Protein AF-A0A960YDL1-F1 (afdb_monomer)

Sequence (230 aa):
MSDKSTRATIHIQLNFPGKEIFHYETGETSSFDTSPLWSHFEVMECPGNISLGSPEEDYCRLSAEINNILNYFSDLESHSIGTFEYNNAVNSKIIIQGSAQELFTKIFFLLTLESQCTVFRNNQWLRSNYIISNDIERLFYTLFSSFLTKEHYINPEKTINLNLFKEELNLYKEGIIGILNRVRMGVKLSSDSVQNGLTYLADLMTYINLDFDRLYLQLKNKVINDTFKA

pLDDT: mean 75.05, std 17.21, range [29.56, 96.0]

Nearest PDB structures (foldseek):
  8g3k-assembly1_B  TM=3.628E-01  e=2.584E+00  synthetic construct
  7r5j-assembly1_A4  TM=4.279E-01  e=6.693E+00  Homo sapiens

Structure (mmCIF, N/CA/C/O backbone):
data_AF-A0A960YDL1-F1
#
_entry.id   AF-A0A960YDL1-F1
#
loop_
_atom_site.group_PDB
_atom_site.id
_atom_site.type_symbol
_atom_site.label_atom_id
_atom_site.label_alt_id
_atom_site.label_comp_id
_atom_site.label_asym_id
_atom_site.label_entity_id
_atom_site.label_seq_id
_atom_site.pdbx_PDB_ins_code
_atom_site.Cartn_x
_atom_site.Cartn_y
_atom_site.Cartn_z
_atom_site.occupancy
_atom_site.B_iso_or_equiv
_atom_site.auth_seq_id
_atom_site.auth_comp_id
_atom_site.auth_asym_id
_atom_site.auth_atom_id
_atom_site.pdbx_PDB_model_num
ATOM 1 N N . MET A 1 1 ? -20.869 28.540 -2.597 1.00 32.47 1 MET A N 1
ATOM 2 C CA . MET A 1 1 ? -19.432 28.690 -2.287 1.00 32.47 1 MET A CA 1
ATOM 3 C C . MET A 1 1 ? -18.750 27.437 -2.793 1.00 32.47 1 MET A C 1
ATOM 5 O O . MET A 1 1 ? -19.077 26.363 -2.313 1.00 32.47 1 MET A O 1
ATOM 9 N N . SER A 1 2 ? -17.941 27.551 -3.848 1.00 30.44 2 SER A N 1
ATOM 10 C CA . SER A 1 2 ? -17.191 26.419 -4.392 1.00 30.44 2 SER A CA 1
ATOM 11 C C . SER A 1 2 ? -16.017 26.147 -3.464 1.00 30.44 2 SER A C 1
ATOM 13 O O . SER A 1 2 ? -15.016 26.865 -3.509 1.00 30.44 2 SER A O 1
ATOM 15 N N . ASP A 1 3 ? -16.160 25.150 -2.604 1.00 29.56 3 ASP A N 1
ATOM 16 C CA . ASP A 1 3 ? -15.042 24.639 -1.831 1.00 29.56 3 ASP A CA 1
ATOM 17 C C . ASP A 1 3 ? -14.135 23.872 -2.801 1.00 29.56 3 ASP A C 1
ATOM 19 O O . ASP A 1 3 ? -14.285 22.674 -3.037 1.00 29.56 3 ASP A O 1
ATOM 23 N N . LYS A 1 4 ? -13.238 24.601 -3.475 1.00 32.28 4 LYS A N 1
ATOM 24 C CA . LYS A 1 4 ? -12.073 23.992 -4.109 1.00 32.28 4 LYS A CA 1
ATOM 25 C C . LYS A 1 4 ? -11.154 23.589 -2.965 1.00 32.28 4 LYS A C 1
ATOM 27 O O . LYS A 1 4 ? -10.170 24.267 -2.695 1.00 32.28 4 LYS A O 1
ATOM 32 N N . SER A 1 5 ? -11.502 22.488 -2.300 1.00 35.75 5 SER A N 1
ATOM 33 C CA . SER A 1 5 ? -10.530 21.664 -1.600 1.00 35.75 5 SER A CA 1
ATOM 34 C C . SER A 1 5 ? -9.450 21.361 -2.632 1.00 35.75 5 SER A C 1
ATOM 36 O O . SER A 1 5 ? -9.657 20.578 -3.561 1.00 35.75 5 SER A O 1
ATOM 38 N N . THR A 1 6 ? -8.348 22.104 -2.570 1.00 42.81 6 THR A N 1
ATOM 39 C CA . THR A 1 6 ? -7.148 21.842 -3.352 1.00 42.81 6 THR A CA 1
ATOM 40 C C . THR A 1 6 ? -6.705 20.453 -2.934 1.00 42.81 6 THR A C 1
ATOM 42 O O . THR A 1 6 ? -6.095 20.287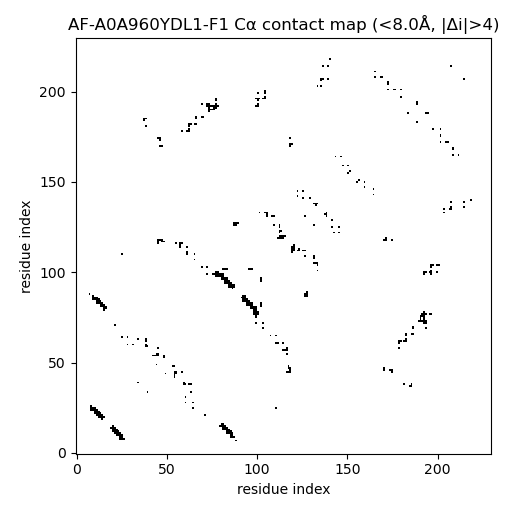 -1.878 1.00 42.81 6 THR A O 1
ATOM 45 N N . ARG A 1 7 ? -7.106 19.438 -3.711 1.00 55.19 7 ARG A N 1
ATOM 46 C CA . ARG A 1 7 ? -6.621 18.073 -3.526 1.00 55.19 7 ARG A CA 1
ATOM 47 C C . ARG A 1 7 ? -5.112 18.157 -3.488 1.00 55.19 7 ARG A C 1
ATOM 49 O O . ARG A 1 7 ? -4.501 18.753 -4.371 1.00 55.19 7 ARG A O 1
ATOM 56 N N . ALA A 1 8 ? -4.533 17.615 -2.433 1.00 60.00 8 ALA A N 1
ATOM 57 C CA . ALA A 1 8 ? -3.097 17.588 -2.308 1.00 60.00 8 ALA A CA 1
ATOM 58 C C . ALA A 1 8 ? -2.583 16.486 -3.233 1.00 60.00 8 ALA A C 1
ATOM 60 O O . ALA A 1 8 ? -2.566 15.310 -2.876 1.00 60.00 8 ALA A O 1
ATOM 61 N N . THR A 1 9 ? -2.239 16.903 -4.443 1.00 71.81 9 THR A N 1
ATOM 62 C CA . THR A 1 9 ? -1.627 16.101 -5.488 1.00 71.81 9 THR A CA 1
ATOM 63 C C . THR A 1 9 ? -0.378 15.385 -4.973 1.00 71.81 9 THR A C 1
ATOM 65 O O . THR A 1 9 ? 0.466 15.993 -4.312 1.00 71.81 9 THR A O 1
ATOM 68 N N . ILE A 1 10 ? -0.236 14.096 -5.286 1.00 77.00 10 ILE A N 1
ATOM 69 C CA . ILE A 1 10 ? 1.021 13.381 -5.071 1.00 77.00 10 ILE A CA 1
ATOM 70 C C . ILE A 1 10 ? 1.871 13.535 -6.321 1.00 77.00 10 ILE A C 1
ATOM 72 O O . ILE A 1 10 ? 1.470 13.113 -7.404 1.00 77.00 10 ILE A O 1
ATOM 76 N N . HIS A 1 11 ? 3.077 14.050 -6.125 1.00 86.19 11 HIS A N 1
ATOM 77 C CA . HIS A 1 11 ? 4.154 13.945 -7.097 1.00 86.19 11 HIS A CA 1
ATOM 78 C C . HIS A 1 11 ? 5.025 12.760 -6.698 1.00 86.19 11 HIS A C 1
ATOM 80 O O . HIS A 1 11 ? 5.532 12.721 -5.577 1.00 86.19 11 HIS A O 1
ATOM 86 N N . ILE A 1 12 ? 5.157 11.790 -7.592 1.00 87.75 12 ILE A N 1
ATOM 87 C CA . ILE A 1 12 ? 5.977 10.594 -7.448 1.00 87.75 12 ILE A CA 1
ATOM 88 C C . ILE A 1 12 ? 7.197 10.757 -8.342 1.00 87.75 12 ILE A C 1
ATOM 90 O O . ILE A 1 12 ? 7.073 11.080 -9.522 1.00 87.75 12 ILE A O 1
ATOM 94 N N . GLN A 1 13 ? 8.368 10.475 -7.784 1.00 92.75 13 GLN A N 1
ATOM 95 C CA . GLN A 1 13 ? 9.591 10.296 -8.547 1.00 92.75 13 GLN A CA 1
ATOM 96 C C . GLN A 1 13 ? 10.188 8.927 -8.231 1.00 92.75 13 GLN A C 1
ATOM 98 O O . GLN A 1 13 ? 10.361 8.575 -7.062 1.00 92.75 13 GLN A O 1
ATOM 103 N N . LEU A 1 14 ? 10.521 8.160 -9.268 1.00 92.81 14 LEU A N 1
ATOM 104 C CA . LEU A 1 14 ? 11.216 6.884 -9.143 1.00 92.81 14 LEU A CA 1
ATOM 105 C C . LEU A 1 14 ? 12.540 6.933 -9.882 1.00 92.81 14 LEU A C 1
ATOM 107 O O . LEU A 1 14 ? 12.620 7.377 -11.026 1.00 92.81 14 LEU A O 1
ATOM 111 N N . ASN A 1 15 ? 13.578 6.453 -9.211 1.00 94.50 15 ASN A N 1
ATOM 112 C CA . ASN A 1 15 ? 14.917 6.387 -9.759 1.00 94.50 15 ASN A CA 1
ATOM 113 C C . ASN A 1 15 ? 15.510 5.002 -9.497 1.00 94.50 15 ASN A C 1
ATOM 115 O O . ASN A 1 15 ? 15.777 4.646 -8.347 1.00 94.50 15 ASN A O 1
ATOM 119 N N . PHE A 1 16 ? 15.721 4.241 -10.569 1.00 93.44 16 PHE A N 1
ATOM 120 C CA . PHE A 1 16 ? 16.481 2.995 -10.556 1.00 93.44 16 PHE A CA 1
ATOM 121 C C . PHE A 1 16 ? 17.770 3.180 -11.363 1.00 93.44 16 PHE A C 1
ATOM 123 O O . PHE A 1 16 ? 17.714 3.727 -12.469 1.00 93.44 16 PHE A O 1
ATOM 130 N N . PRO A 1 17 ? 18.927 2.711 -10.861 1.00 91.75 17 PRO A N 1
ATOM 131 C CA . PRO A 1 17 ? 20.179 2.787 -11.603 1.00 91.75 17 PRO A CA 1
ATOM 132 C C . PRO A 1 17 ? 20.046 2.180 -13.006 1.00 91.75 17 PRO A C 1
ATOM 134 O O . PRO A 1 17 ? 19.620 1.038 -13.154 1.00 91.75 17 PRO A O 1
ATOM 137 N N . GLY A 1 18 ? 20.424 2.945 -14.033 1.00 86.75 18 GLY A N 1
ATOM 138 C CA . GLY A 1 18 ? 20.380 2.493 -15.428 1.00 86.75 18 GLY A CA 1
ATOM 139 C C . GLY A 1 18 ? 19.039 2.685 -16.146 1.00 86.75 18 GLY A C 1
ATOM 140 O O . GLY A 1 18 ? 18.938 2.287 -17.304 1.00 86.75 18 GLY A O 1
ATOM 141 N N . LYS A 1 19 ? 18.041 3.318 -15.515 1.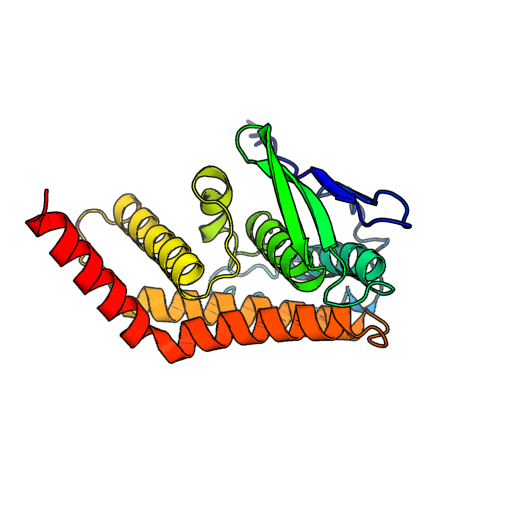00 90.62 19 LYS A N 1
ATOM 142 C CA . LYS A 1 19 ? 16.778 3.714 -16.160 1.00 90.62 19 LYS A CA 1
ATOM 143 C C . LYS A 1 19 ? 16.574 5.221 -16.128 1.00 90.62 19 LYS A C 1
ATOM 145 O O . LYS A 1 19 ? 17.145 5.924 -15.297 1.00 90.62 19 LYS A O 1
ATOM 150 N N . GLU A 1 20 ? 15.726 5.707 -17.028 1.00 91.62 20 GLU A N 1
ATOM 151 C CA . GLU A 1 20 ? 15.235 7.079 -16.956 1.00 91.62 20 GLU A CA 1
ATOM 152 C C . GLU A 1 20 ? 14.459 7.299 -15.650 1.00 91.62 20 GLU A C 1
ATOM 154 O O . GLU A 1 20 ? 13.772 6.398 -15.144 1.00 91.62 20 GLU A O 1
ATOM 159 N N . ILE A 1 21 ? 14.603 8.501 -15.085 1.00 91.88 21 ILE A N 1
ATOM 160 C CA . ILE A 1 21 ? 13.854 8.900 -13.895 1.00 91.88 21 ILE A CA 1
ATOM 161 C C . ILE A 1 21 ? 12.389 9.014 -14.298 1.00 91.88 21 ILE A C 1
ATOM 163 O O . ILE A 1 21 ? 12.039 9.746 -15.222 1.00 91.88 21 ILE A O 1
ATOM 167 N N . PHE A 1 22 ? 11.536 8.284 -13.593 1.00 91.12 22 PHE A N 1
ATOM 168 C CA . PHE A 1 22 ? 10.103 8.326 -13.817 1.00 91.12 22 PHE A CA 1
ATOM 169 C C . PHE A 1 22 ? 9.466 9.368 -12.914 1.00 91.12 22 PHE A C 1
ATOM 171 O O . PHE A 1 22 ? 9.739 9.413 -11.714 1.00 91.12 22 PHE A O 1
ATOM 178 N N . HIS A 1 23 ? 8.596 10.176 -13.506 1.00 90.06 23 HIS A N 1
ATOM 179 C CA . HIS A 1 23 ? 7.803 11.183 -12.824 1.00 90.06 23 HIS A CA 1
ATOM 180 C C . HIS A 1 23 ? 6.328 10.882 -13.059 1.00 90.06 23 HIS A C 1
ATOM 182 O O . HIS A 1 23 ? 5.938 10.521 -14.169 1.00 90.06 23 HIS A O 1
ATOM 188 N N . TYR A 1 24 ? 5.522 11.020 -12.013 1.00 86.69 24 TYR A N 1
ATOM 189 C CA . TYR A 1 24 ? 4.082 10.820 -12.091 1.00 86.69 24 TYR A CA 1
ATOM 190 C C . TYR A 1 24 ? 3.361 11.759 -11.136 1.00 86.69 24 TYR A C 1
ATOM 192 O O . TYR A 1 24 ? 3.747 11.868 -9.970 1.00 86.69 24 TYR A O 1
ATOM 200 N N . GLU A 1 25 ? 2.296 12.398 -11.605 1.00 83.00 25 GLU A N 1
ATOM 201 C CA . GLU A 1 25 ? 1.456 13.255 -10.782 1.00 83.00 25 GLU A CA 1
ATOM 202 C C . GLU A 1 25 ? 0.001 12.758 -10.776 1.00 83.00 25 GLU A C 1
ATOM 204 O O . GLU A 1 25 ? -0.617 12.495 -11.811 1.00 83.00 25 GLU A O 1
ATOM 209 N N . THR A 1 26 ? -0.573 12.589 -9.580 1.00 74.69 26 THR A N 1
ATOM 210 C CA . THR A 1 26 ? -1.950 12.087 -9.447 1.00 74.69 26 THR A CA 1
ATOM 211 C C . THR A 1 26 ? -2.945 13.036 -10.104 1.00 74.69 26 THR A C 1
ATOM 213 O O . THR A 1 26 ? -3.046 14.198 -9.719 1.00 74.69 26 THR A O 1
ATOM 216 N N . GLY A 1 27 ? -3.751 12.521 -11.031 1.00 62.78 27 GLY A N 1
ATOM 217 C CA . GLY A 1 27 ? -4.724 13.319 -11.779 1.00 62.78 27 GLY A CA 1
ATOM 218 C C . GLY A 1 27 ? -4.234 13.945 -13.073 1.00 62.78 27 GLY A C 1
ATOM 219 O O . GLY A 1 27 ? -5.038 14.600 -13.733 1.00 62.78 27 GLY A O 1
ATOM 220 N N . GLU A 1 28 ? -3.003 13.660 -13.500 1.00 53.12 28 GLU A N 1
ATOM 221 C CA . GLU A 1 28 ? -2.581 13.895 -14.887 1.00 53.12 28 GLU A CA 1
ATOM 222 C C . GLU A 1 28 ? -3.358 13.037 -15.897 1.00 53.12 28 GLU A C 1
ATOM 224 O O . GLU A 1 28 ? -3.575 13.467 -17.032 1.00 53.12 28 GLU A O 1
ATOM 229 N N . THR A 1 29 ? -3.864 11.868 -15.483 1.00 52.12 29 THR A N 1
ATOM 230 C CA . THR A 1 29 ? -4.831 11.039 -16.228 1.00 52.12 29 THR A CA 1
ATOM 231 C C . THR A 1 29 ? -6.212 11.713 -16.241 1.00 52.12 29 THR A C 1
ATOM 233 O O . THR A 1 29 ? -7.193 11.247 -15.667 1.00 52.12 29 THR A O 1
ATOM 236 N N . SER A 1 30 ? -6.270 12.887 -16.866 1.00 39.62 30 SER A N 1
ATOM 237 C CA . SER A 1 30 ? -7.373 13.850 -16.811 1.00 39.62 30 SER A CA 1
ATOM 238 C C . SER A 1 30 ? -8.458 13.647 -17.872 1.00 39.62 30 SER A C 1
ATOM 240 O O . SER A 1 30 ? -9.384 14.450 -17.959 1.00 39.62 30 SER A O 1
ATOM 242 N N . SER A 1 31 ? -8.427 12.560 -18.641 1.00 42.25 31 SER A N 1
ATOM 243 C CA . SER A 1 31 ? -9.496 12.249 -19.589 1.00 42.25 31 SER A CA 1
ATOM 244 C C . SER A 1 31 ? -9.881 10.782 -19.512 1.00 42.25 31 SER A C 1
ATOM 246 O O . SER A 1 31 ? -9.095 9.905 -19.867 1.00 42.25 31 SER A O 1
ATOM 248 N N . PHE A 1 32 ? -11.131 10.530 -19.122 1.00 44.81 32 PHE A N 1
ATOM 249 C CA . PHE A 1 32 ? -11.785 9.235 -19.301 1.00 44.81 32 PHE A CA 1
ATOM 250 C C . PHE A 1 32 ? -11.662 8.719 -20.750 1.00 44.81 32 PHE A C 1
ATOM 252 O O . PHE A 1 32 ? -11.689 7.519 -20.953 1.00 44.81 32 PHE A O 1
ATOM 259 N N . ASP A 1 33 ? -11.428 9.586 -21.740 1.00 41.34 33 ASP A N 1
ATOM 260 C CA . ASP A 1 33 ? -11.293 9.209 -23.155 1.00 41.34 33 ASP A CA 1
ATOM 261 C C . ASP A 1 33 ? -9.971 8.524 -23.555 1.00 41.34 33 ASP A C 1
ATOM 263 O O . ASP A 1 33 ? -9.864 8.031 -24.677 1.00 41.34 33 ASP A O 1
ATOM 267 N N . THR A 1 34 ? -8.946 8.478 -22.694 1.00 44.12 34 THR A N 1
ATOM 268 C CA . THR A 1 34 ? -7.636 7.882 -23.048 1.00 44.12 34 THR A CA 1
ATOM 269 C C . THR A 1 34 ? -7.296 6.607 -22.290 1.00 44.12 34 THR A C 1
ATOM 271 O O . THR A 1 34 ? -6.265 5.992 -22.578 1.00 44.12 34 THR A O 1
ATOM 274 N N . SER A 1 35 ? -8.135 6.176 -21.344 1.00 48.41 35 SER A N 1
ATOM 275 C CA . SER A 1 35 ? -7.874 4.911 -20.663 1.00 48.41 35 SER A CA 1
ATOM 276 C C . SER A 1 35 ? -8.298 3.744 -21.577 1.00 48.41 35 SER A C 1
ATOM 278 O O . SER A 1 35 ? -9.223 3.852 -22.383 1.00 48.41 35 SER A O 1
ATOM 280 N N . PRO A 1 36 ? -7.561 2.627 -21.584 1.00 48.91 36 PRO A N 1
ATOM 281 C CA . PRO A 1 36 ? -7.846 1.527 -22.502 1.00 48.91 36 PRO A CA 1
ATOM 282 C C . PRO A 1 36 ? -9.198 0.872 -22.178 1.00 48.91 36 PRO A C 1
ATOM 284 O O . PRO A 1 36 ? -9.583 0.806 -21.018 1.00 48.91 36 PRO A O 1
ATOM 287 N N . LEU A 1 37 ? -9.909 0.321 -23.169 1.00 53.03 37 LEU A N 1
ATOM 288 C CA . LEU A 1 37 ? -11.246 -0.278 -22.975 1.00 53.03 37 LEU A CA 1
ATOM 289 C C . LEU A 1 37 ? -11.305 -1.342 -21.865 1.00 53.03 37 LEU A C 1
ATOM 291 O O . LEU A 1 37 ? -12.321 -1.478 -21.209 1.00 53.03 37 LEU A O 1
ATOM 295 N N . TRP A 1 38 ? -10.224 -2.073 -21.580 1.00 50.28 38 TRP A N 1
ATOM 296 C CA . TRP A 1 38 ? -10.210 -3.014 -20.448 1.00 50.28 38 TRP A CA 1
ATOM 297 C C . TRP A 1 38 ? -10.299 -2.317 -19.078 1.00 50.28 38 TRP A C 1
ATOM 299 O O . TRP A 1 38 ? -10.722 -2.930 -18.101 1.00 50.28 38 TRP A O 1
ATOM 309 N N . SER A 1 39 ? -9.905 -1.044 -19.005 1.00 44.94 39 SER A N 1
ATOM 310 C CA . SER A 1 39 ? -10.082 -0.187 -17.830 1.00 44.94 39 SER A CA 1
ATOM 311 C C . SER A 1 39 ? -11.491 0.419 -17.752 1.00 44.94 39 SER A C 1
ATOM 313 O O . SER A 1 39 ? -11.861 0.924 -16.697 1.00 44.94 39 SER A O 1
ATOM 315 N N . HIS A 1 40 ? -12.290 0.312 -18.825 1.00 42.56 40 HIS A N 1
ATOM 316 C CA . HIS A 1 40 ? -13.661 0.814 -18.940 1.00 42.56 40 HIS A CA 1
ATOM 317 C C . HIS A 1 40 ? -14.658 -0.314 -19.232 1.00 42.56 40 HIS A C 1
ATOM 319 O O . HIS A 1 40 ? -14.801 -0.671 -20.386 1.00 42.56 40 HIS A O 1
ATOM 325 N N . PHE A 1 41 ? -15.441 -0.815 -18.276 1.00 45.44 41 PHE A N 1
ATOM 326 C CA . PHE A 1 41 ? -16.723 -1.458 -18.623 1.00 45.44 41 PHE A CA 1
ATOM 327 C C . PHE A 1 41 ? -17.745 -1.337 -17.488 1.00 45.44 41 PHE A C 1
ATOM 329 O O . PHE A 1 41 ? -17.381 -1.182 -16.321 1.00 45.44 41 PHE A O 1
ATOM 336 N N . GLU A 1 42 ? -19.015 -1.362 -17.902 1.00 38.25 42 GLU A N 1
ATOM 337 C CA . GLU A 1 42 ? -20.253 -1.166 -17.145 1.00 38.25 42 GLU A CA 1
ATOM 338 C C . GLU A 1 42 ? -20.207 -1.717 -15.711 1.00 38.25 42 GLU A C 1
ATOM 340 O O . GLU A 1 42 ? -20.068 -2.916 -15.485 1.00 38.25 42 GLU A O 1
ATOM 345 N N . VAL A 1 43 ? -20.360 -0.799 -14.751 1.00 38.91 43 VAL A N 1
ATOM 346 C CA . VAL A 1 43 ? -20.969 -1.016 -13.429 1.00 38.91 43 VAL A CA 1
ATOM 347 C C . VAL A 1 43 ? -20.528 -2.305 -12.719 1.00 38.91 43 VAL A C 1
ATOM 349 O O . VAL A 1 43 ? -21.326 -3.189 -12.428 1.00 38.91 43 VAL A O 1
ATOM 352 N N . MET A 1 44 ? -19.248 -2.402 -12.363 1.00 38.53 44 MET A N 1
ATOM 353 C CA . MET A 1 44 ? -18.893 -3.154 -11.157 1.00 38.53 44 MET A CA 1
ATOM 354 C C . MET A 1 44 ? -18.805 -2.162 -10.011 1.00 38.53 44 MET A C 1
ATOM 356 O O . MET A 1 44 ? -17.883 -1.347 -9.961 1.00 38.53 44 MET A O 1
ATOM 360 N N . GLU A 1 45 ? -19.789 -2.235 -9.122 1.00 43.84 45 GLU A N 1
ATOM 361 C CA . GLU A 1 45 ? -19.861 -1.444 -7.902 1.00 43.84 45 GLU A CA 1
ATOM 362 C C . GLU A 1 45 ? -18.566 -1.581 -7.086 1.00 43.84 45 GLU A C 1
ATOM 364 O O . GLU A 1 45 ? -17.997 -2.670 -6.976 1.00 43.84 45 GLU A O 1
ATOM 369 N N . CYS A 1 46 ? -18.120 -0.480 -6.471 1.00 40.75 46 CYS A N 1
ATOM 370 C CA . CYS A 1 46 ? -17.399 -0.522 -5.195 1.00 40.75 46 CYS A CA 1
ATOM 371 C C . CYS A 1 46 ? -17.942 -1.636 -4.307 1.00 40.75 46 CYS A C 1
ATOM 373 O O . CYS A 1 46 ? -19.082 -1.488 -3.874 1.00 40.75 46 CYS A O 1
ATOM 375 N N . PRO A 1 47 ? -17.194 -2.736 -4.017 1.00 41.56 47 PRO A N 1
ATOM 376 C CA . PRO A 1 47 ? -17.514 -3.574 -2.869 1.00 41.56 47 PRO A CA 1
ATOM 377 C C . PRO A 1 47 ? -17.565 -2.653 -1.646 1.00 41.56 47 PRO A C 1
ATOM 379 O O . PRO A 1 47 ? -16.539 -2.190 -1.162 1.00 41.56 47 PRO A O 1
ATOM 382 N N . GLY A 1 48 ? -18.781 -2.277 -1.241 1.00 38.84 48 GLY A N 1
ATOM 383 C CA . GLY A 1 48 ? -19.041 -1.219 -0.260 1.00 38.84 48 GLY A CA 1
ATOM 384 C C . GLY A 1 48 ? -20.068 -0.150 -0.668 1.00 38.84 48 GLY A C 1
ATOM 385 O O . GLY A 1 48 ? -20.484 0.611 0.198 1.00 38.84 48 GLY A O 1
ATOM 386 N N . ASN A 1 49 ? -20.529 -0.092 -1.926 1.00 38.53 49 ASN A N 1
ATOM 387 C CA . ASN A 1 49 ? -21.504 0.913 -2.396 1.00 38.53 49 ASN A CA 1
ATOM 388 C C . ASN A 1 49 ? -22.977 0.484 -2.318 1.00 38.53 49 ASN A C 1
ATOM 390 O O . ASN A 1 49 ? -23.853 1.187 -2.821 1.00 38.53 49 ASN A O 1
ATOM 394 N N . ILE A 1 50 ? -23.267 -0.634 -1.647 1.00 43.19 50 ILE A N 1
ATOM 395 C CA . ILE A 1 50 ? -24.607 -1.244 -1.607 1.00 43.19 50 ILE A CA 1
ATOM 396 C C . ILE A 1 50 ? -25.658 -0.297 -0.975 1.00 43.19 50 ILE A C 1
ATOM 398 O O . ILE A 1 50 ? -26.854 -0.481 -1.183 1.00 43.19 50 ILE A O 1
ATOM 402 N N . SER A 1 51 ? -25.255 0.751 -0.238 1.00 36.69 51 SER A N 1
ATOM 403 C CA . SER A 1 51 ? -26.185 1.610 0.513 1.00 36.69 51 SER A CA 1
ATOM 404 C C . SER A 1 51 ? -26.345 3.064 0.041 1.00 36.69 51 SER A C 1
ATOM 406 O O . SER A 1 51 ? -27.123 3.777 0.671 1.00 36.69 51 SER A O 1
ATOM 408 N N . LEU A 1 52 ? -25.643 3.548 -0.996 1.00 38.88 52 LEU A N 1
ATOM 409 C CA . LEU A 1 52 ? -25.667 4.988 -1.350 1.00 38.88 52 LEU A CA 1
ATOM 410 C C . LEU A 1 52 ? -26.086 5.340 -2.788 1.00 38.88 52 LEU A C 1
ATOM 412 O O . LEU A 1 52 ? -26.197 6.520 -3.104 1.00 38.88 52 LEU A O 1
ATOM 416 N N . GLY A 1 53 ? -26.449 4.364 -3.623 1.00 32.50 53 GLY A N 1
ATOM 417 C CA . GLY A 1 53 ? -27.284 4.628 -4.804 1.00 32.50 53 GLY A CA 1
ATOM 418 C C . GLY A 1 53 ? -26.653 5.458 -5.933 1.00 32.50 53 GLY A C 1
ATOM 419 O O . GLY A 1 53 ? -27.395 6.005 -6.747 1.00 32.50 53 GLY A O 1
ATOM 420 N N . SER A 1 54 ? -25.323 5.529 -6.035 1.00 36.97 54 SER A N 1
ATOM 421 C CA . SER A 1 54 ? -24.633 5.999 -7.245 1.00 36.97 54 SER A CA 1
ATOM 422 C C . SER A 1 54 ? -23.512 5.024 -7.647 1.00 36.97 54 SER A C 1
ATOM 424 O O . SER A 1 54 ? -22.695 4.635 -6.810 1.00 36.97 54 SER A O 1
ATOM 426 N N . PRO A 1 55 ? -23.447 4.583 -8.917 1.00 38.94 55 PRO A N 1
ATOM 427 C CA . PRO A 1 55 ? -22.345 3.771 -9.418 1.00 38.94 55 PRO A CA 1
ATOM 428 C C . PRO A 1 55 ? -21.149 4.691 -9.694 1.00 38.94 55 PRO A C 1
ATOM 430 O O . PRO A 1 55 ? -21.003 5.213 -10.793 1.00 38.94 55 PRO A O 1
ATOM 433 N N . GLU A 1 56 ? -20.330 4.971 -8.683 1.00 44.91 56 GLU A N 1
ATOM 434 C CA . GLU A 1 56 ? -19.202 5.895 -8.848 1.00 44.91 56 GLU A CA 1
ATOM 435 C C . GLU A 1 56 ? -18.000 5.234 -9.546 1.00 44.91 56 GLU A C 1
ATOM 437 O O . GLU A 1 56 ? -17.523 4.160 -9.179 1.00 44.91 56 GLU A O 1
ATOM 442 N N . GLU A 1 57 ? -17.521 5.927 -10.579 1.00 48.16 57 GLU A N 1
ATOM 443 C CA . GLU A 1 57 ? -16.534 5.569 -11.608 1.00 48.16 57 GLU A CA 1
ATOM 444 C C . GLU A 1 57 ? -15.075 5.450 -11.094 1.00 48.16 57 GLU A C 1
ATOM 446 O O . GLU A 1 57 ? -14.113 5.451 -11.868 1.00 48.16 57 GLU A O 1
ATOM 451 N N . ASP A 1 58 ? -14.877 5.338 -9.779 1.00 48.69 58 ASP A N 1
ATOM 452 C CA . ASP A 1 58 ? -13.601 5.659 -9.127 1.00 48.69 58 ASP A CA 1
ATOM 453 C C . ASP A 1 58 ? -12.525 4.564 -9.216 1.00 48.69 58 ASP A C 1
ATOM 455 O O . ASP A 1 58 ? -11.324 4.860 -9.185 1.00 48.69 58 ASP A O 1
ATOM 459 N N . TYR A 1 59 ? -12.902 3.294 -9.385 1.00 54.38 59 TYR A N 1
ATOM 460 C CA . TYR A 1 59 ? -11.916 2.212 -9.532 1.00 54.38 59 TYR A CA 1
ATOM 461 C C . TYR A 1 59 ? -11.233 2.153 -10.883 1.00 54.38 59 TYR A C 1
ATOM 463 O O . TYR A 1 59 ? -10.092 1.684 -10.971 1.00 54.38 59 TYR A O 1
ATOM 471 N N . CYS A 1 60 ? -11.932 2.571 -11.935 1.00 56.50 60 CYS A N 1
ATOM 472 C CA . CYS A 1 60 ? -11.400 2.537 -13.290 1.00 56.50 60 CYS A CA 1
ATOM 473 C C . CYS A 1 60 ? -10.184 3.460 -13.384 1.00 56.50 60 CYS A C 1
ATOM 475 O O . CYS A 1 60 ? -9.131 3.058 -13.882 1.00 56.50 60 CYS A O 1
ATOM 477 N N . ARG A 1 61 ? -10.284 4.644 -12.767 1.00 69.50 61 ARG A N 1
ATOM 478 C CA . ARG A 1 61 ? -9.192 5.612 -12.706 1.00 69.50 61 ARG A CA 1
ATOM 479 C C . ARG A 1 61 ? -7.989 5.092 -11.918 1.00 69.50 61 ARG A C 1
ATOM 481 O O . ARG A 1 61 ? -6.894 5.064 -12.464 1.00 69.50 61 ARG A O 1
ATOM 488 N N . LEU A 1 62 ? -8.172 4.628 -10.678 1.00 75.69 62 LEU A N 1
ATOM 489 C CA . LEU A 1 62 ? -7.055 4.126 -9.862 1.00 75.69 62 LEU A CA 1
ATOM 490 C C . LEU A 1 62 ? -6.335 2.938 -10.528 1.00 75.69 62 LEU A C 1
ATOM 492 O O . LEU A 1 62 ? -5.110 2.857 -10.498 1.00 75.69 62 LEU A O 1
ATOM 496 N N . SER A 1 63 ? -7.080 2.035 -11.172 1.00 74.44 63 SER A N 1
ATOM 497 C CA . SER A 1 63 ? -6.492 0.898 -11.893 1.00 74.44 63 SER A CA 1
ATOM 498 C C . SER A 1 63 ? -5.637 1.353 -13.085 1.00 74.44 63 SER A C 1
ATOM 500 O O . SER A 1 63 ? -4.560 0.801 -13.307 1.00 74.44 63 SER A O 1
ATOM 502 N N . ALA A 1 64 ? -6.080 2.374 -13.828 1.00 72.38 64 ALA A N 1
ATOM 503 C CA . ALA A 1 64 ? -5.315 2.961 -14.928 1.00 72.38 64 ALA A CA 1
ATOM 504 C C . ALA A 1 64 ? -4.050 3.686 -14.432 1.00 72.38 64 ALA A C 1
ATOM 506 O O . ALA A 1 64 ? -2.970 3.503 -14.995 1.00 72.38 64 ALA A O 1
ATOM 507 N N . GLU A 1 65 ? -4.163 4.448 -13.340 1.00 78.06 65 GLU A N 1
ATOM 508 C CA . GLU A 1 65 ? -3.034 5.115 -12.682 1.00 78.06 65 GLU A CA 1
ATOM 509 C C . GLU A 1 65 ? -1.963 4.100 -12.233 1.00 78.06 65 GLU A C 1
ATOM 511 O O . GLU A 1 65 ? -0.781 4.253 -12.549 1.00 78.06 65 GLU A O 1
ATOM 516 N N . ILE A 1 66 ? -2.373 2.999 -11.591 1.00 83.56 66 ILE A N 1
ATOM 517 C CA . ILE A 1 66 ? -1.471 1.910 -11.179 1.00 83.56 66 ILE A CA 1
ATOM 518 C C . ILE A 1 66 ? -0.822 1.225 -12.388 1.00 83.56 66 ILE A C 1
ATOM 520 O O . ILE A 1 66 ? 0.361 0.888 -12.339 1.00 83.56 66 ILE A O 1
ATOM 524 N N . ASN A 1 67 ? -1.562 1.028 -13.481 1.00 78.00 67 ASN A N 1
ATOM 525 C CA . ASN A 1 67 ? -1.044 0.390 -14.691 1.00 78.00 67 ASN A CA 1
ATOM 526 C C . ASN A 1 67 ? 0.114 1.178 -15.326 1.00 78.00 67 ASN A C 1
ATOM 528 O O . ASN A 1 67 ? 1.112 0.586 -15.736 1.00 78.00 67 ASN A O 1
ATOM 532 N N . ASN A 1 68 ? 0.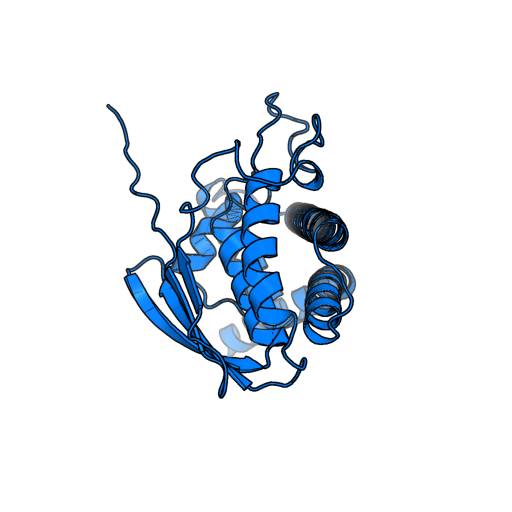017 2.511 -15.362 1.00 78.94 68 ASN A N 1
ATOM 533 C CA . ASN A 1 68 ? 1.098 3.367 -15.861 1.00 78.94 68 ASN A CA 1
ATOM 534 C C . ASN A 1 68 ? 2.378 3.200 -15.038 1.00 78.94 68 ASN A C 1
ATOM 536 O O . ASN A 1 68 ? 3.468 3.086 -15.598 1.00 78.94 68 ASN A O 1
ATOM 540 N N . ILE A 1 69 ? 2.236 3.118 -13.715 1.00 85.25 69 ILE A N 1
ATOM 541 C CA . ILE A 1 69 ? 3.359 2.881 -12.809 1.00 85.25 69 ILE A CA 1
ATOM 542 C C . ILE A 1 69 ? 3.932 1.481 -13.028 1.00 85.25 69 ILE A C 1
ATOM 544 O O . ILE A 1 69 ? 5.143 1.323 -13.126 1.00 85.25 69 ILE A O 1
ATOM 548 N N . LEU A 1 70 ? 3.090 0.460 -13.180 1.00 83.88 70 LEU A N 1
ATOM 549 C CA . LEU A 1 70 ? 3.542 -0.912 -13.410 1.00 83.88 70 LEU A CA 1
ATOM 550 C C . LEU A 1 70 ? 4.351 -1.098 -14.685 1.00 83.88 70 LEU A C 1
ATOM 552 O O . LEU A 1 70 ? 5.311 -1.868 -14.678 1.00 83.88 70 LEU A O 1
ATOM 556 N N . ASN A 1 71 ? 4.019 -0.375 -15.752 1.00 80.75 71 ASN A N 1
ATOM 557 C CA . ASN A 1 71 ? 4.823 -0.398 -16.970 1.00 80.75 71 ASN A CA 1
ATOM 558 C C . ASN A 1 71 ? 6.267 0.050 -16.701 1.00 80.75 71 ASN A C 1
ATOM 560 O O . ASN A 1 71 ? 7.191 -0.554 -17.240 1.00 80.75 71 ASN A O 1
ATOM 564 N N . TYR A 1 72 ? 6.483 1.024 -15.809 1.00 86.31 72 TYR A N 1
ATOM 565 C CA . TYR A 1 72 ? 7.831 1.427 -15.399 1.00 86.31 72 TYR A CA 1
ATOM 566 C C . TYR A 1 72 ? 8.578 0.332 -14.619 1.00 86.31 72 TYR A C 1
ATOM 568 O O . TYR A 1 72 ? 9.802 0.243 -14.706 1.00 86.31 72 TYR A O 1
ATOM 576 N N . PHE A 1 73 ? 7.868 -0.524 -13.881 1.00 87.19 73 PHE A N 1
ATOM 577 C CA . PHE A 1 73 ? 8.470 -1.658 -13.172 1.00 87.19 73 PHE A CA 1
ATOM 578 C C . PHE A 1 73 ? 8.678 -2.897 -14.060 1.00 87.19 73 PHE A C 1
ATOM 580 O O . PHE A 1 73 ? 9.444 -3.777 -13.684 1.0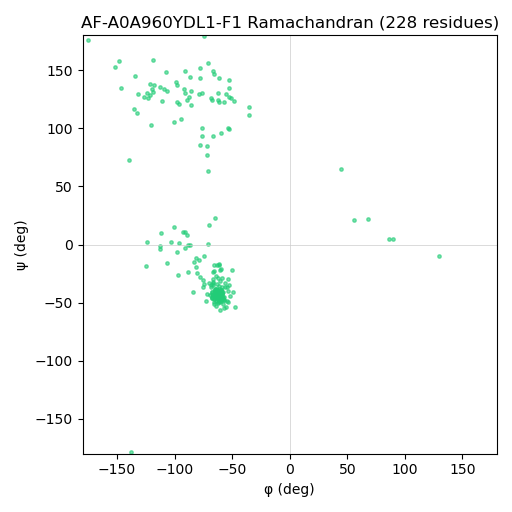0 87.19 73 PHE A O 1
ATOM 587 N N . SER A 1 74 ? 8.047 -2.971 -15.238 1.00 83.44 74 SER A N 1
ATOM 588 C CA . SER A 1 74 ? 7.949 -4.198 -16.050 1.00 83.44 74 SER A CA 1
ATOM 589 C C . SER A 1 74 ? 9.280 -4.815 -16.516 1.00 83.44 74 SER A C 1
ATOM 591 O O . SER A 1 74 ? 9.359 -6.011 -16.775 1.00 83.44 74 SER A O 1
ATOM 593 N N . ASP A 1 75 ? 10.355 -4.053 -16.575 1.00 82.94 75 ASP A N 1
ATOM 594 C CA . ASP A 1 75 ? 11.696 -4.501 -16.967 1.00 82.94 75 ASP A CA 1
ATOM 595 C C . ASP A 1 75 ? 12.701 -4.474 -15.801 1.00 82.94 75 ASP A C 1
ATOM 597 O O . ASP A 1 75 ? 13.897 -4.656 -16.008 1.00 82.94 75 ASP A O 1
ATOM 601 N N . LEU A 1 76 ? 12.231 -4.266 -14.565 1.00 87.38 76 LEU A N 1
ATOM 602 C CA . LEU A 1 76 ? 13.047 -4.379 -13.354 1.00 87.38 76 LEU A CA 1
ATOM 603 C C . LEU A 1 76 ? 13.000 -5.796 -12.781 1.00 87.38 76 LEU A C 1
ATOM 605 O O . LEU A 1 76 ? 11.970 -6.469 -12.845 1.00 87.38 76 LEU A O 1
ATOM 609 N N . GLU A 1 77 ? 14.083 -6.219 -12.131 1.00 86.75 77 GLU A N 1
ATOM 610 C CA . GLU A 1 77 ? 14.064 -7.397 -11.264 1.00 86.75 77 GLU A CA 1
ATOM 611 C C . GLU A 1 77 ? 13.432 -7.040 -9.911 1.00 86.75 77 GLU A C 1
ATOM 613 O O . GLU A 1 77 ? 13.532 -5.910 -9.432 1.00 86.75 77 GLU A O 1
ATOM 618 N N . SER A 1 78 ? 12.809 -8.016 -9.240 1.00 85.38 78 SER A N 1
ATOM 619 C CA . SER A 1 78 ? 12.095 -7.779 -7.965 1.00 85.38 78 SER A CA 1
ATOM 620 C C . SER A 1 78 ? 12.984 -7.151 -6.884 1.00 85.38 78 SER A C 1
ATOM 622 O O . SER A 1 78 ? 12.513 -6.351 -6.074 1.00 85.38 78 SER A O 1
ATOM 624 N N . HIS A 1 79 ? 14.274 -7.500 -6.892 1.00 88.50 79 HIS A N 1
ATOM 625 C CA . HIS A 1 79 ? 15.274 -7.063 -5.919 1.00 88.50 79 HIS A CA 1
ATOM 626 C C . HIS A 1 79 ? 16.103 -5.859 -6.380 1.00 88.50 79 HIS A C 1
ATOM 628 O O . HIS A 1 79 ? 16.975 -5.417 -5.631 1.00 88.50 79 HIS A O 1
ATOM 634 N N . SER A 1 80 ? 15.849 -5.310 -7.576 1.00 91.38 80 SER A N 1
ATOM 635 C CA . SER A 1 80 ? 16.509 -4.080 -8.017 1.00 91.38 80 SER A CA 1
ATOM 636 C C . SER A 1 80 ? 16.267 -2.981 -6.986 1.00 91.38 80 SER A C 1
ATOM 638 O O . SER A 1 80 ? 15.131 -2.760 -6.572 1.00 91.38 80 SER A O 1
ATOM 640 N N . ILE A 1 81 ? 17.332 -2.313 -6.548 1.00 95.44 81 ILE A N 1
ATOM 641 C CA . ILE A 1 81 ? 17.246 -1.259 -5.538 1.00 95.44 81 ILE A CA 1
ATOM 642 C C . ILE A 1 81 ? 17.057 0.082 -6.235 1.00 95.44 81 ILE A C 1
ATOM 644 O O . ILE A 1 81 ? 17.811 0.427 -7.144 1.00 95.44 81 ILE A O 1
ATOM 648 N N . GLY A 1 82 ? 16.069 0.841 -5.779 1.00 94.88 82 GLY A N 1
ATOM 649 C CA . GLY A 1 82 ? 15.789 2.179 -6.276 1.00 94.88 82 GLY A CA 1
ATOM 650 C C . GLY A 1 82 ? 15.451 3.147 -5.156 1.00 94.88 82 GLY A C 1
ATOM 651 O O . GLY A 1 82 ? 15.432 2.797 -3.970 1.00 94.88 82 GLY A O 1
ATOM 652 N N . THR A 1 83 ? 15.152 4.370 -5.568 1.00 96.00 83 THR A N 1
ATOM 653 C CA . THR A 1 83 ? 14.672 5.438 -4.699 1.00 96.00 83 THR A CA 1
ATOM 654 C C . THR A 1 83 ? 13.292 5.875 -5.161 1.00 96.00 83 THR A C 1
ATOM 656 O O . THR A 1 83 ? 13.077 6.147 -6.342 1.00 96.00 83 THR A O 1
ATOM 659 N N . PHE A 1 84 ? 12.369 5.956 -4.212 1.00 93.75 84 PHE A N 1
ATOM 660 C CA . PHE A 1 84 ? 11.036 6.515 -4.362 1.00 93.75 84 PHE A CA 1
ATOM 661 C C . PHE A 1 84 ? 10.949 7.810 -3.562 1.00 93.75 84 PHE A C 1
ATOM 663 O O . PHE A 1 84 ? 11.185 7.821 -2.353 1.00 93.75 84 PHE A O 1
ATOM 670 N N . GLU A 1 85 ? 10.593 8.896 -4.234 1.00 92.06 85 GLU A N 1
ATOM 671 C CA . GLU A 1 85 ? 10.364 10.191 -3.610 1.00 92.06 85 GLU A CA 1
ATOM 672 C C . GLU A 1 85 ? 8.912 10.617 -3.810 1.00 92.06 85 GLU A C 1
ATOM 674 O O . GLU A 1 85 ? 8.361 10.467 -4.902 1.00 92.06 85 GLU A O 1
ATOM 679 N N . TYR A 1 86 ? 8.298 11.161 -2.760 1.00 88.81 86 TYR A N 1
ATOM 680 C CA . TYR A 1 86 ? 6.979 11.778 -2.852 1.00 88.81 86 TYR A CA 1
ATOM 681 C C . TYR A 1 86 ? 6.802 12.927 -1.864 1.00 88.81 86 TYR A C 1
ATOM 683 O O . TYR A 1 86 ? 7.481 12.997 -0.838 1.00 88.81 86 TYR A O 1
ATOM 691 N N . ASN A 1 87 ? 5.860 13.821 -2.153 1.00 83.62 87 ASN A N 1
ATOM 692 C CA . ASN A 1 87 ? 5.436 14.853 -1.207 1.00 83.62 87 ASN A CA 1
ATOM 693 C C . ASN A 1 87 ? 4.316 14.301 -0.318 1.00 83.62 87 ASN A C 1
ATOM 695 O O . ASN A 1 87 ? 3.322 13.778 -0.822 1.00 83.62 87 ASN A O 1
ATOM 699 N N . ASN A 1 88 ? 4.464 14.397 1.006 1.00 73.19 88 ASN A N 1
ATOM 700 C CA . ASN A 1 88 ? 3.378 14.038 1.921 1.00 73.19 88 ASN A CA 1
ATOM 701 C C . ASN A 1 88 ? 2.272 15.113 1.937 1.00 73.19 88 ASN A C 1
ATOM 703 O O . ASN A 1 88 ? 2.383 16.155 1.296 1.00 73.19 88 ASN A O 1
ATOM 707 N N . ALA A 1 89 ? 1.216 14.893 2.727 1.00 67.50 89 ALA A N 1
ATOM 708 C CA . ALA A 1 89 ? 0.084 15.821 2.824 1.00 67.50 89 ALA A CA 1
ATOM 709 C C . ALA A 1 89 ? 0.437 17.231 3.344 1.00 67.50 89 ALA A C 1
ATOM 711 O O . ALA A 1 89 ? -0.356 18.153 3.184 1.00 67.50 89 ALA A O 1
ATOM 712 N N . VAL A 1 90 ? 1.609 17.401 3.963 1.00 69.56 90 VAL A N 1
ATOM 713 C CA . VAL A 1 90 ? 2.126 18.681 4.480 1.00 69.56 90 VAL A CA 1
ATOM 714 C C . VAL A 1 90 ? 3.165 19.276 3.509 1.00 69.56 90 VAL A C 1
ATOM 716 O O . VAL A 1 90 ? 3.921 20.174 3.867 1.00 69.56 90 VAL A O 1
ATOM 719 N N . ASN A 1 91 ? 3.225 18.770 2.270 1.00 68.56 91 ASN A N 1
ATOM 720 C CA . ASN A 1 91 ? 4.204 19.121 1.237 1.00 68.56 91 ASN A CA 1
ATOM 721 C C . ASN A 1 91 ? 5.671 18.935 1.657 1.00 68.56 91 ASN A C 1
ATOM 723 O O . ASN A 1 91 ? 6.570 19.518 1.050 1.00 68.56 91 ASN A O 1
ATOM 727 N N . SER A 1 92 ? 5.950 18.113 2.673 1.00 78.19 92 SER A N 1
ATOM 728 C CA . SER A 1 92 ? 7.322 17.741 2.999 1.00 78.19 92 SER A CA 1
ATOM 729 C C . SER A 1 92 ? 7.748 16.553 2.144 1.00 78.19 92 SER A C 1
ATOM 731 O O . SER A 1 92 ? 7.038 15.545 2.065 1.00 78.19 92 SER A O 1
ATOM 733 N N . LYS A 1 93 ? 8.929 16.660 1.537 1.00 87.50 93 LYS A N 1
ATOM 734 C CA . LYS A 1 93 ? 9.510 15.609 0.704 1.00 87.50 93 LYS A CA 1
ATOM 735 C C . LYS A 1 93 ? 9.901 14.399 1.555 1.00 87.50 93 LYS A C 1
ATOM 737 O O . LYS A 1 93 ? 10.664 14.528 2.511 1.00 87.50 93 LYS A O 1
ATOM 742 N N . ILE A 1 94 ? 9.407 13.227 1.178 1.00 87.94 94 ILE A N 1
ATOM 743 C CA . ILE A 1 94 ? 9.768 11.927 1.741 1.00 87.94 94 ILE A CA 1
ATOM 744 C C . ILE A 1 94 ? 10.583 11.169 0.697 1.00 87.94 94 ILE A C 1
ATOM 746 O O . ILE A 1 94 ? 10.213 11.129 -0.473 1.00 87.94 94 ILE A O 1
ATOM 750 N N . ILE A 1 95 ? 11.693 10.572 1.129 1.00 91.44 95 ILE A N 1
ATOM 751 C CA . ILE A 1 95 ? 12.590 9.775 0.288 1.00 91.44 95 ILE A CA 1
ATOM 752 C C . ILE A 1 95 ? 12.705 8.390 0.916 1.00 91.44 95 ILE A C 1
ATOM 754 O O . ILE A 1 95 ? 13.024 8.263 2.098 1.00 91.44 95 ILE A O 1
ATOM 758 N N . ILE A 1 96 ? 12.428 7.355 0.130 1.00 91.56 96 ILE A N 1
ATOM 759 C CA . ILE A 1 96 ? 12.458 5.956 0.551 1.00 91.56 96 ILE A CA 1
ATOM 760 C C . ILE A 1 96 ? 13.348 5.183 -0.414 1.00 91.56 96 ILE A C 1
ATOM 762 O O . ILE A 1 96 ? 13.123 5.199 -1.619 1.00 91.56 96 ILE A O 1
ATOM 766 N N . GLN A 1 97 ? 14.328 4.466 0.125 1.00 94.62 97 GLN A N 1
ATOM 767 C CA . GLN A 1 97 ? 15.112 3.493 -0.628 1.00 94.62 97 GLN A CA 1
ATOM 768 C C . GLN A 1 97 ? 14.568 2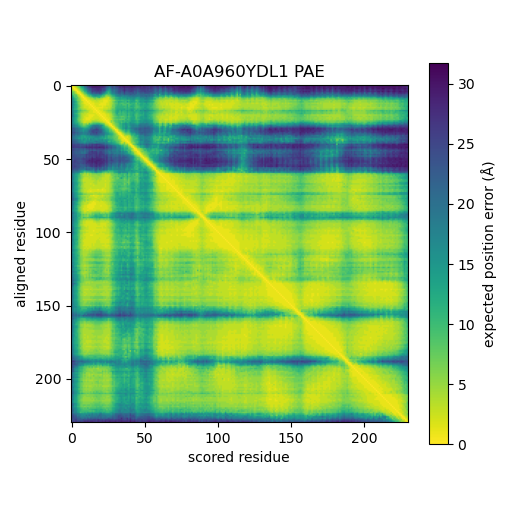.089 -0.355 1.00 94.62 97 GLN A C 1
ATOM 770 O O . GLN A 1 97 ? 14.209 1.775 0.782 1.00 94.62 97 GLN A O 1
ATOM 775 N N . GLY A 1 98 ? 14.494 1.250 -1.384 1.00 92.12 98 GLY A N 1
ATOM 776 C CA . GLY A 1 98 ? 13.982 -0.112 -1.249 1.00 92.12 98 GLY A CA 1
ATOM 777 C C . GLY A 1 98 ? 14.093 -0.915 -2.536 1.00 92.12 98 GLY A C 1
ATOM 778 O O . GLY A 1 98 ? 14.514 -0.399 -3.573 1.00 92.12 98 GLY A O 1
ATOM 779 N N . SER A 1 99 ? 13.716 -2.187 -2.455 1.00 91.56 99 SER A N 1
ATOM 780 C CA . SER A 1 99 ? 13.600 -3.064 -3.624 1.00 91.56 99 SER A CA 1
ATOM 781 C C . SER A 1 99 ? 12.405 -2.687 -4.504 1.00 91.56 99 SER A C 1
ATOM 783 O O . SER A 1 99 ? 11.429 -2.108 -4.024 1.00 91.56 99 SER A O 1
ATOM 785 N N . ALA A 1 100 ? 12.444 -3.040 -5.790 1.00 89.69 100 ALA A N 1
ATOM 786 C CA . ALA A 1 100 ? 11.384 -2.738 -6.749 1.00 89.69 100 ALA A CA 1
ATOM 787 C C . ALA A 1 100 ? 9.996 -3.184 -6.256 1.00 89.69 100 ALA A C 1
ATOM 789 O O . ALA A 1 100 ? 9.050 -2.396 -6.289 1.00 89.69 100 ALA A O 1
ATOM 790 N N . GLN A 1 101 ? 9.894 -4.397 -5.700 1.00 87.31 101 GLN A N 1
ATOM 791 C CA . GLN A 1 101 ? 8.653 -4.907 -5.102 1.00 87.31 101 GLN A CA 1
ATOM 792 C C . GLN A 1 101 ? 8.162 -4.055 -3.914 1.00 87.31 101 GLN A C 1
ATOM 794 O O . GLN A 1 101 ? 6.966 -3.782 -3.783 1.00 87.31 101 GLN A O 1
ATOM 799 N N . GLU A 1 102 ? 9.073 -3.594 -3.051 1.00 87.12 102 GLU A N 1
ATOM 800 C CA . GLU A 1 102 ? 8.730 -2.810 -1.863 1.00 87.12 102 GLU A CA 1
ATOM 801 C C . GLU A 1 102 ? 8.284 -1.403 -2.243 1.00 87.12 102 GLU A C 1
ATOM 803 O O . GLU A 1 102 ? 7.314 -0.892 -1.676 1.00 87.12 102 GLU A O 1
ATOM 808 N N . LEU A 1 103 ? 8.984 -0.778 -3.193 1.00 90.38 103 LEU A N 1
ATOM 809 C CA . LEU A 1 103 ? 8.640 0.550 -3.685 1.00 90.38 103 LEU A CA 1
ATOM 810 C C . LEU A 1 103 ? 7.291 0.520 -4.401 1.00 90.38 103 LEU A C 1
ATOM 812 O O . LEU A 1 103 ? 6.442 1.357 -4.105 1.00 90.38 103 LEU A O 1
ATOM 816 N N . PHE A 1 104 ? 7.044 -0.484 -5.247 1.00 88.31 104 PHE A N 1
ATOM 817 C CA . PHE A 1 104 ? 5.740 -0.666 -5.881 1.00 88.31 104 PHE A CA 1
ATOM 818 C C . PHE A 1 104 ? 4.613 -0.809 -4.849 1.00 88.31 104 PHE A C 1
ATOM 820 O O . PHE A 1 104 ? 3.605 -0.110 -4.937 1.00 88.31 104 PHE A O 1
ATOM 827 N N . THR A 1 105 ? 4.809 -1.639 -3.821 1.00 86.50 105 THR A N 1
ATOM 828 C CA . THR A 1 105 ? 3.832 -1.830 -2.734 1.00 86.50 105 THR A CA 1
ATOM 829 C C . THR A 1 105 ? 3.498 -0.509 -2.033 1.00 86.50 105 THR A C 1
ATOM 831 O O . THR A 1 105 ? 2.329 -0.187 -1.821 1.00 86.50 105 THR A O 1
ATOM 834 N N . LYS A 1 106 ? 4.515 0.305 -1.718 1.00 88.31 106 LYS A N 1
ATOM 835 C CA . LYS A 1 106 ? 4.326 1.615 -1.072 1.00 88.31 106 LYS A CA 1
ATOM 836 C C . LYS A 1 106 ? 3.551 2.585 -1.951 1.00 88.31 106 LYS A C 1
ATOM 838 O O . LYS A 1 106 ? 2.653 3.263 -1.457 1.00 88.31 106 LYS A O 1
ATOM 843 N N . ILE A 1 107 ? 3.897 2.645 -3.233 1.00 89.31 107 ILE A N 1
ATOM 844 C CA . ILE A 1 107 ? 3.224 3.499 -4.213 1.00 89.31 107 ILE A CA 1
ATOM 845 C C . ILE A 1 107 ? 1.768 3.076 -4.368 1.00 89.31 107 ILE A C 1
ATOM 847 O O . ILE A 1 107 ? 0.887 3.928 -4.339 1.00 89.31 107 ILE A O 1
ATOM 851 N N . PHE A 1 108 ? 1.509 1.770 -4.463 1.00 88.31 108 PHE A N 1
ATOM 852 C CA . PHE A 1 108 ? 0.159 1.231 -4.549 1.00 88.31 108 PHE A CA 1
ATOM 853 C C . PHE A 1 108 ? -0.695 1.711 -3.373 1.00 88.31 108 PHE A C 1
ATOM 855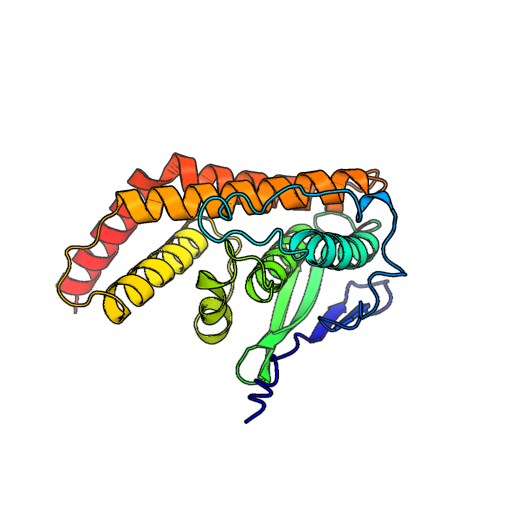 O O . PHE A 1 108 ? -1.734 2.330 -3.591 1.00 88.31 108 PHE A O 1
ATOM 862 N N . PHE A 1 109 ? -0.237 1.513 -2.132 1.00 86.31 109 PHE A N 1
ATOM 863 C CA . PHE A 1 109 ? -0.972 1.993 -0.961 1.00 86.31 109 PHE A CA 1
ATOM 864 C C . PHE A 1 109 ? -1.149 3.508 -0.976 1.00 86.31 109 PHE A C 1
ATOM 866 O O . PHE A 1 109 ? -2.247 3.991 -0.712 1.00 86.31 109 PHE A O 1
ATOM 873 N N . LEU A 1 110 ? -0.110 4.264 -1.327 1.00 87.44 110 LEU A N 1
ATOM 874 C CA . LEU A 1 110 ? -0.194 5.718 -1.397 1.00 87.44 110 LEU A CA 1
ATOM 875 C C . LEU A 1 110 ? -1.274 6.180 -2.393 1.00 87.44 110 LEU A C 1
ATOM 877 O O . LEU A 1 110 ? -2.061 7.064 -2.063 1.00 87.44 110 LEU A O 1
ATOM 881 N N . LEU A 1 111 ? -1.370 5.540 -3.562 1.00 85.00 111 LEU A N 1
ATOM 882 C CA . LEU A 1 111 ? -2.430 5.810 -4.533 1.00 85.00 111 LEU A CA 1
ATOM 883 C C . LEU A 1 111 ? -3.811 5.367 -4.036 1.00 85.00 111 LEU A C 1
ATOM 885 O O . LEU A 1 111 ? -4.789 6.071 -4.280 1.00 85.00 111 LEU A O 1
ATOM 889 N N . THR A 1 112 ? -3.918 4.245 -3.307 1.00 82.94 112 THR A N 1
ATOM 890 C CA . THR A 1 112 ? -5.203 3.864 -2.692 1.00 82.94 112 THR A CA 1
ATOM 891 C C . THR A 1 112 ? -5.678 4.918 -1.697 1.00 82.94 112 THR A C 1
ATOM 893 O O . THR A 1 112 ? -6.863 5.239 -1.688 1.00 82.94 112 THR A O 1
ATOM 896 N N . LEU A 1 113 ? -4.764 5.515 -0.920 1.00 79.94 113 LEU A N 1
ATOM 897 C CA . LEU A 1 113 ? -5.110 6.565 0.033 1.00 79.94 113 LEU A CA 1
ATOM 898 C C . LEU A 1 113 ? -5.592 7.839 -0.656 1.00 79.94 113 LEU A C 1
ATOM 900 O O . LEU A 1 113 ? -6.471 8.477 -0.111 1.00 79.94 113 LEU A O 1
ATOM 904 N N . GLU A 1 114 ? -5.115 8.192 -1.850 1.00 77.75 114 GLU A N 1
ATOM 905 C CA . GLU A 1 114 ? -5.645 9.351 -2.597 1.00 77.75 114 GLU A CA 1
ATOM 906 C C . GLU A 1 114 ? -6.837 9.031 -3.497 1.00 77.75 114 GLU A C 1
ATOM 908 O O . GLU A 1 114 ? -7.395 9.911 -4.158 1.00 77.75 114 GLU A O 1
ATOM 913 N N . SER A 1 115 ? -7.261 7.771 -3.516 1.00 75.38 115 SER A N 1
ATOM 914 C CA . SER A 1 115 ? -8.428 7.359 -4.273 1.00 75.38 115 SER A CA 1
ATOM 915 C C . SER A 1 115 ? -9.699 7.988 -3.711 1.00 75.38 115 SER A C 1
ATOM 917 O O . SER A 1 115 ? -9.861 8.169 -2.502 1.00 75.38 115 SER A O 1
ATOM 919 N N . GLN A 1 116 ? -10.640 8.278 -4.606 1.00 67.88 116 GLN A N 1
ATOM 920 C CA . GLN A 1 116 ? -11.997 8.675 -4.235 1.00 67.88 116 GLN A CA 1
ATOM 921 C C . GLN A 1 116 ? -12.880 7.492 -3.841 1.00 67.88 116 GLN A C 1
ATOM 923 O O . GLN A 1 116 ? -13.908 7.703 -3.205 1.00 67.88 116 GLN A O 1
ATOM 928 N N . CYS A 1 117 ? -12.439 6.265 -4.137 1.00 70.75 117 CYS A N 1
ATOM 929 C CA . CYS A 1 117 ? -13.139 5.045 -3.774 1.00 70.75 117 CYS A CA 1
ATOM 930 C C . CYS A 1 117 ? -13.553 5.063 -2.297 1.00 70.75 117 CYS A C 1
ATOM 932 O O . CYS A 1 117 ? -12.705 5.153 -1.406 1.00 70.75 117 CYS A O 1
ATOM 934 N N . THR A 1 118 ? -14.850 4.898 -2.039 1.00 69.31 118 THR A N 1
ATOM 935 C CA . THR A 1 118 ? -15.455 4.938 -0.700 1.00 69.31 118 THR A CA 1
ATOM 936 C C . THR A 1 118 ? -14.773 3.999 0.299 1.00 69.31 118 THR A C 1
ATOM 938 O O . THR A 1 118 ? -14.618 4.354 1.468 1.00 69.31 118 THR A O 1
ATOM 941 N N . VAL A 1 119 ? -14.291 2.838 -0.163 1.00 74.38 119 VAL A N 1
ATOM 942 C CA . VAL A 1 119 ? -13.556 1.862 0.663 1.00 74.38 119 VAL A CA 1
ATOM 943 C C . VAL A 1 119 ? -12.257 2.452 1.219 1.00 74.38 119 VAL A C 1
ATOM 945 O O . VAL A 1 119 ? -11.917 2.228 2.380 1.00 74.38 119 VAL A O 1
ATOM 948 N N . PHE A 1 120 ? -11.526 3.221 0.409 1.00 78.12 120 PHE A N 1
ATOM 949 C CA . PHE A 1 120 ? -10.216 3.762 0.779 1.00 78.12 120 PHE A CA 1
ATOM 950 C C . PHE A 1 120 ? -10.285 5.194 1.303 1.00 78.12 120 PHE A C 1
ATOM 952 O O . PHE A 1 120 ? -9.456 5.580 2.125 1.00 78.12 120 PHE A O 1
ATOM 959 N N . ARG A 1 121 ? -11.300 5.965 0.896 1.00 74.38 121 ARG A N 1
ATOM 960 C CA . ARG A 1 121 ? -11.485 7.376 1.256 1.00 74.38 121 ARG A CA 1
ATOM 961 C C . ARG A 1 121 ? -11.477 7.605 2.766 1.00 74.38 121 ARG A C 1
ATOM 963 O O . ARG A 1 121 ? -10.905 8.584 3.236 1.00 74.38 121 ARG A O 1
ATOM 970 N N . ASN A 1 122 ? -12.033 6.672 3.536 1.00 71.44 122 ASN A N 1
ATOM 971 C CA . ASN A 1 122 ? -12.040 6.735 5.002 1.00 71.44 122 ASN A CA 1
ATOM 972 C C . ASN A 1 122 ? -10.635 6.697 5.631 1.00 71.44 122 ASN A C 1
ATOM 974 O O . ASN A 1 122 ? -10.467 7.090 6.782 1.00 71.44 122 ASN A O 1
ATOM 978 N N . ASN A 1 123 ? -9.628 6.257 4.876 1.00 75.81 123 ASN A N 1
ATOM 979 C CA . ASN A 1 123 ? -8.241 6.147 5.306 1.00 75.81 123 ASN A CA 1
ATOM 980 C C . ASN A 1 123 ? -7.339 7.267 4.756 1.00 75.81 123 ASN A C 1
ATOM 982 O O . ASN A 1 123 ? -6.156 7.281 5.075 1.00 75.81 123 ASN A O 1
ATOM 986 N N . GLN A 1 124 ? -7.864 8.240 3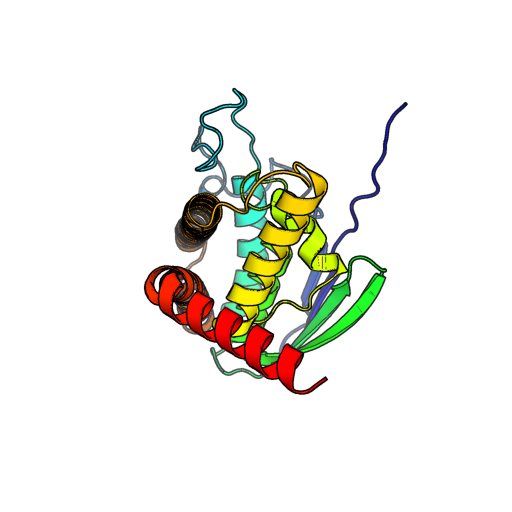.998 1.00 77.25 124 GLN A N 1
ATOM 987 C CA . GLN A 1 124 ? -7.090 9.359 3.418 1.00 77.25 124 GLN A CA 1
ATOM 988 C C . GLN A 1 124 ? -6.187 10.073 4.430 1.00 77.25 124 GLN A C 1
ATOM 990 O O . GLN A 1 124 ? -5.031 10.403 4.159 1.00 77.25 124 GLN A O 1
ATOM 995 N N . TRP A 1 125 ? -6.699 10.276 5.640 1.00 75.12 125 TRP A N 1
ATOM 996 C CA . TRP A 1 125 ? -5.987 10.977 6.699 1.00 75.12 125 TRP A CA 1
ATOM 997 C C . TRP A 1 125 ? -4.729 10.237 7.187 1.00 75.12 125 TRP A C 1
ATOM 999 O O . TRP A 1 125 ? -3.846 10.874 7.774 1.00 75.12 125 TRP A O 1
ATOM 1009 N N . LEU A 1 126 ? -4.599 8.930 6.901 1.00 78.12 126 LEU A N 1
ATOM 1010 C CA . LEU A 1 126 ? -3.384 8.163 7.174 1.00 78.12 126 LEU A CA 1
ATOM 1011 C C . LEU A 1 126 ? -2.164 8.799 6.513 1.00 78.12 126 LEU A C 1
ATOM 1013 O O . LEU A 1 126 ? -1.100 8.830 7.125 1.00 78.12 126 LEU A O 1
ATOM 1017 N N . ARG A 1 127 ? -2.311 9.376 5.313 1.00 77.50 127 ARG A N 1
ATOM 1018 C CA . ARG A 1 127 ? -1.200 10.018 4.594 1.00 77.50 127 ARG A CA 1
ATOM 1019 C C . ARG A 1 127 ? -0.594 11.191 5.367 1.00 77.50 127 ARG A C 1
ATOM 1021 O O . ARG A 1 127 ? 0.599 11.463 5.245 1.00 77.50 127 ARG A O 1
ATOM 1028 N N . SER A 1 128 ? -1.407 11.895 6.150 1.00 73.56 128 SER A N 1
ATOM 1029 C CA . SER A 1 128 ? -0.961 13.049 6.935 1.00 73.56 128 SER A CA 1
ATOM 1030 C C . SER A 1 128 ? -0.282 12.655 8.246 1.00 73.56 128 SER A C 1
ATOM 1032 O O . SER A 1 128 ? 0.427 1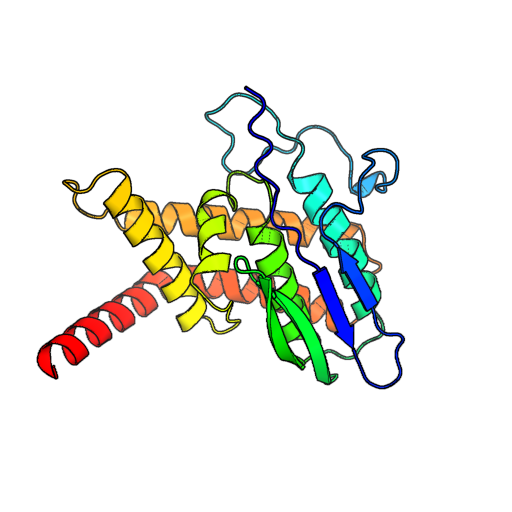3.475 8.819 1.00 73.56 128 SER A O 1
ATOM 1034 N N . ASN A 1 129 ? -0.498 11.426 8.729 1.00 74.25 129 ASN A N 1
ATOM 1035 C CA . ASN A 1 129 ? -0.162 11.035 10.103 1.00 74.25 129 ASN A CA 1
ATOM 1036 C C . ASN A 1 129 ? 0.753 9.807 10.197 1.00 74.25 129 ASN A C 1
ATOM 1038 O O . ASN A 1 129 ? 1.385 9.597 11.230 1.00 74.25 129 ASN A O 1
ATOM 1042 N N . TYR A 1 130 ? 0.857 9.006 9.135 1.00 75.75 130 TYR A N 1
ATOM 1043 C CA . TYR A 1 130 ? 1.624 7.765 9.129 1.00 75.75 130 TYR A CA 1
ATOM 1044 C C . TYR A 1 130 ? 2.493 7.640 7.883 1.00 75.75 130 TYR A C 1
ATOM 1046 O O . TYR A 1 130 ? 2.115 8.009 6.772 1.00 75.75 130 TYR A O 1
ATOM 1054 N N . ILE A 1 131 ? 3.664 7.037 8.076 1.00 77.69 131 ILE A N 1
ATOM 1055 C CA . ILE A 1 131 ? 4.497 6.552 6.979 1.00 77.69 131 ILE A CA 1
ATOM 1056 C C . ILE A 1 131 ? 4.009 5.149 6.627 1.00 77.69 131 ILE A C 1
ATOM 1058 O O . ILE A 1 131 ? 4.053 4.247 7.464 1.00 77.69 131 ILE A O 1
ATOM 1062 N N . ILE A 1 132 ? 3.575 4.958 5.382 1.00 77.69 132 ILE A N 1
ATOM 1063 C CA . ILE A 1 132 ? 3.089 3.664 4.898 1.00 77.69 132 ILE A CA 1
ATOM 1064 C C . ILE A 1 132 ? 4.214 2.624 4.986 1.00 77.69 132 ILE A C 1
ATOM 1066 O O . ILE A 1 132 ? 5.301 2.786 4.413 1.00 77.69 132 ILE A O 1
ATOM 1070 N N . SER A 1 133 ? 3.946 1.540 5.710 1.00 81.56 133 SER A N 1
ATOM 1071 C CA . SER A 1 133 ? 4.857 0.411 5.884 1.00 81.56 133 SER A CA 1
ATOM 1072 C C . SER A 1 133 ? 4.369 -0.805 5.102 1.00 81.56 133 SER A C 1
ATOM 1074 O O . SER A 1 133 ? 3.168 -1.010 4.972 1.00 81.56 133 SER A O 1
ATOM 1076 N N . ASN A 1 134 ? 5.313 -1.614 4.624 1.00 80.75 134 ASN A N 1
ATOM 1077 C CA . ASN A 1 134 ? 5.028 -2.915 4.011 1.00 80.75 134 ASN A CA 1
ATOM 1078 C C . ASN A 1 134 ? 5.060 -4.050 5.051 1.00 80.75 134 ASN A C 1
ATOM 1080 O O . ASN A 1 134 ? 4.818 -5.204 4.724 1.00 80.75 134 ASN A O 1
ATOM 1084 N N . ASP A 1 135 ? 5.391 -3.731 6.302 1.00 88.19 135 ASP A N 1
ATOM 1085 C CA . ASP A 1 135 ? 5.378 -4.686 7.401 1.00 88.19 135 ASP A CA 1
ATOM 1086 C C . ASP A 1 135 ? 3.935 -4.950 7.861 1.00 88.19 135 ASP A C 1
ATOM 1088 O O . ASP A 1 135 ? 3.184 -4.005 8.113 1.00 88.19 135 ASP A O 1
ATOM 1092 N N . ILE A 1 136 ? 3.567 -6.231 7.981 1.00 89.81 136 ILE A N 1
ATOM 1093 C CA . ILE A 1 136 ? 2.215 -6.690 8.351 1.00 89.81 136 ILE A CA 1
ATOM 1094 C C . ILE A 1 136 ? 1.760 -6.050 9.668 1.00 89.81 136 ILE A C 1
ATOM 1096 O O . ILE A 1 136 ? 0.652 -5.518 9.747 1.00 89.81 136 ILE A O 1
ATOM 1100 N N . GLU A 1 137 ? 2.612 -6.092 10.697 1.00 90.38 137 GLU A N 1
ATOM 1101 C CA . GLU A 1 137 ? 2.283 -5.605 12.039 1.00 90.38 137 GLU A CA 1
ATOM 1102 C C . GLU A 1 137 ? 2.068 -4.090 12.024 1.00 90.38 137 GLU A C 1
ATOM 1104 O O . GLU A 1 137 ? 1.039 -3.594 12.488 1.00 90.38 137 GLU A O 1
ATOM 1109 N N . ARG A 1 138 ? 3.008 -3.344 11.435 1.00 88.56 138 ARG A N 1
ATOM 1110 C CA . ARG A 1 138 ? 2.907 -1.884 11.330 1.00 88.56 138 ARG A CA 1
ATOM 1111 C C . ARG A 1 138 ? 1.701 -1.453 10.511 1.00 88.56 138 ARG A C 1
ATOM 1113 O O . ARG A 1 138 ? 1.008 -0.532 10.931 1.00 88.56 138 ARG A O 1
ATOM 1120 N N . LEU A 1 139 ? 1.433 -2.104 9.379 1.00 87.38 139 LEU A N 1
ATOM 1121 C CA . LEU A 1 139 ? 0.279 -1.777 8.547 1.00 87.38 139 LEU A CA 1
ATOM 1122 C C . LEU A 1 139 ? -1.033 -2.055 9.292 1.00 87.38 139 LEU A C 1
ATOM 1124 O O . LEU A 1 139 ? -1.914 -1.197 9.300 1.00 87.38 139 LEU A O 1
ATOM 1128 N N . PHE A 1 140 ? -1.139 -3.190 9.991 1.00 90.81 140 PHE A N 1
ATOM 1129 C CA . PHE A 1 140 ? -2.290 -3.481 10.847 1.00 90.81 140 PHE A CA 1
ATOM 1130 C C . PHE A 1 140 ? -2.470 -2.421 11.942 1.00 90.81 140 PHE A C 1
ATOM 1132 O O . PHE A 1 140 ? -3.579 -1.923 12.121 1.00 90.81 140 PHE A O 1
ATOM 1139 N N . TYR A 1 141 ? -1.404 -2.011 12.639 1.00 89.56 141 TYR A N 1
ATOM 1140 C CA . TYR A 1 141 ? -1.496 -0.971 13.673 1.00 89.56 141 TYR A CA 1
ATOM 1141 C C . TYR A 1 141 ? -1.886 0.389 13.108 1.00 89.56 141 TYR A C 1
ATOM 1143 O O . TYR A 1 141 ? -2.673 1.097 13.731 1.00 89.56 141 TYR A O 1
ATOM 1151 N N . THR A 1 142 ? -1.379 0.753 11.931 1.00 87.62 142 THR A N 1
ATOM 1152 C CA . THR A 1 142 ? -1.782 1.978 11.241 1.00 87.62 142 THR A CA 1
ATOM 1153 C C . THR A 1 142 ? -3.273 1.945 10.898 1.00 87.62 142 THR A C 1
ATOM 1155 O O . THR A 1 142 ? -3.987 2.887 11.232 1.00 87.62 142 THR A O 1
ATOM 1158 N N . LEU A 1 143 ? -3.771 0.850 10.314 1.00 87.44 143 LEU A N 1
ATOM 1159 C CA . LEU A 1 143 ? -5.195 0.690 9.991 1.00 87.44 143 LEU A CA 1
ATOM 1160 C C . LEU A 1 143 ? -6.074 0.651 11.250 1.00 87.44 143 LEU A C 1
ATOM 1162 O O . LEU A 1 143 ? -7.135 1.267 11.282 1.00 87.44 143 LEU A O 1
ATOM 1166 N N . PHE A 1 144 ? -5.629 -0.007 12.320 1.00 89.38 144 PHE A N 1
ATOM 1167 C CA . PHE A 1 144 ? -6.378 -0.060 13.574 1.00 89.38 144 PHE A CA 1
ATOM 1168 C C . PHE A 1 144 ? -6.417 1.295 14.280 1.00 89.38 144 PHE A C 1
ATOM 1170 O O . PHE A 1 144 ? -7.474 1.736 14.723 1.00 89.38 144 PHE A O 1
ATOM 1177 N N . SER A 1 145 ? -5.288 2.002 14.336 1.00 86.50 145 SER A N 1
ATOM 1178 C CA . SER A 1 145 ? -5.251 3.374 14.840 1.00 86.50 145 SER A CA 1
ATOM 1179 C C . SER A 1 145 ? -6.109 4.304 13.982 1.00 86.50 145 SER A C 1
ATOM 1181 O O . SER A 1 145 ? -6.678 5.263 14.514 1.00 86.50 145 SER A O 1
ATOM 1183 N N . SER A 1 146 ? -6.248 3.985 12.685 1.00 83.31 146 SER A N 1
ATOM 1184 C CA . SER A 1 146 ? -7.154 4.689 11.783 1.00 83.31 146 SER A CA 1
ATOM 1185 C C . SER A 1 146 ? -8.600 4.576 12.263 1.00 83.31 146 SER A C 1
ATOM 1187 O O . SER A 1 146 ? -9.296 5.549 12.565 1.00 83.31 146 SER A O 1
ATOM 1189 N N . PHE A 1 147 ? -9.018 3.325 12.412 1.00 85.44 147 PHE A N 1
ATOM 1190 C CA . PHE A 1 147 ? -10.341 2.951 12.868 1.00 85.44 147 PHE A CA 1
ATOM 1191 C C . PHE A 1 147 ? -10.670 3.555 14.240 1.00 85.44 147 PHE A C 1
ATOM 1193 O O . PHE A 1 147 ? -11.711 4.185 14.399 1.00 85.44 147 PHE A O 1
ATOM 1200 N N . LEU A 1 148 ? -9.760 3.449 15.214 1.00 85.19 148 LEU A N 1
ATOM 1201 C CA . LEU A 1 148 ? -9.973 3.996 16.557 1.00 85.19 148 LEU A CA 1
ATOM 1202 C C . LEU A 1 148 ? -10.191 5.508 16.554 1.00 85.19 148 LEU A C 1
ATOM 1204 O O . LEU A 1 148 ? -11.093 6.005 17.223 1.00 85.19 148 LEU A O 1
ATOM 1208 N N . THR A 1 149 ? -9.371 6.236 15.799 1.00 81.38 149 THR A N 1
ATOM 1209 C CA . THR A 1 149 ? -9.487 7.694 15.696 1.00 81.38 149 THR A CA 1
ATOM 1210 C C . THR A 1 149 ? -10.827 8.081 15.077 1.00 81.38 149 THR A C 1
ATOM 1212 O O . THR A 1 149 ? -11.527 8.940 15.609 1.00 81.38 149 THR A O 1
ATOM 1215 N N . LYS A 1 150 ? -11.224 7.407 13.991 1.00 77.94 150 LYS A N 1
ATOM 1216 C CA . LYS A 1 150 ? -12.524 7.608 13.339 1.00 77.94 150 LYS A CA 1
ATOM 1217 C C . LYS A 1 150 ? -13.681 7.358 14.310 1.00 77.94 150 LYS A C 1
ATOM 1219 O O . LYS A 1 150 ? -14.546 8.220 14.453 1.00 77.94 150 LYS A O 1
ATOM 1224 N N . GLU A 1 151 ? -13.681 6.220 14.999 1.00 80.44 151 GLU A N 1
ATOM 1225 C CA . GLU A 1 151 ? -14.730 5.879 15.965 1.00 80.44 151 GLU A CA 1
ATOM 1226 C C . GLU A 1 151 ? -14.796 6.894 17.110 1.00 80.44 151 GLU A C 1
ATOM 1228 O O . GLU A 1 151 ? -15.887 7.316 17.489 1.00 80.44 151 GLU A O 1
ATOM 1233 N N . HIS A 1 152 ? -13.644 7.355 17.609 1.00 79.88 152 HIS A N 1
ATOM 1234 C CA . HIS A 1 152 ? -13.583 8.362 18.665 1.00 79.88 152 HIS A CA 1
ATOM 1235 C C . HIS A 1 152 ? -14.199 9.703 18.241 1.00 79.88 152 HIS A C 1
ATOM 1237 O O . HIS A 1 152 ? -14.929 10.311 19.021 1.00 79.88 152 HIS A O 1
ATOM 1243 N N . TYR A 1 153 ? -13.945 10.159 17.010 1.00 73.50 153 TYR A N 1
ATOM 1244 C CA . TYR A 1 153 ? -14.508 11.418 16.512 1.00 73.50 153 TYR A CA 1
ATOM 1245 C C . TYR A 1 153 ? -15.998 11.327 16.168 1.00 73.50 153 TYR A C 1
ATOM 1247 O O . TYR A 1 153 ? -16.716 12.312 16.335 1.00 73.50 153 TYR A O 1
ATOM 1255 N N . ILE A 1 154 ? -16.469 10.178 15.676 1.00 73.25 154 ILE A N 1
ATOM 1256 C CA . ILE A 1 154 ? -17.867 10.013 15.254 1.00 73.25 154 ILE A CA 1
ATOM 1257 C C . ILE A 1 154 ? -18.769 9.670 16.446 1.00 73.25 154 ILE A C 1
ATOM 1259 O O . ILE A 1 154 ? -19.878 10.190 16.538 1.00 73.25 154 ILE A O 1
ATOM 1263 N N . ASN A 1 155 ? -18.317 8.806 17.359 1.00 72.25 155 ASN A N 1
ATOM 1264 C CA . ASN A 1 155 ? -19.103 8.342 18.502 1.00 72.25 155 ASN A CA 1
ATOM 1265 C C . ASN A 1 155 ? -18.244 8.252 19.781 1.00 72.25 155 ASN A C 1
ATOM 1267 O O . ASN A 1 155 ? -17.977 7.146 20.259 1.00 72.25 155 ASN A O 1
ATOM 1271 N N . PRO A 1 156 ? -17.861 9.389 20.390 1.00 66.50 156 PRO A N 1
ATOM 1272 C CA . PRO A 1 156 ? -16.969 9.417 21.556 1.00 66.50 156 PRO A CA 1
ATOM 1273 C C . PRO A 1 156 ? -17.507 8.658 22.782 1.00 66.50 156 PRO A C 1
ATOM 1275 O O . PRO A 1 156 ? -16.729 8.264 23.647 1.00 66.50 156 PRO A O 1
ATOM 1278 N N . GLU A 1 157 ? -18.821 8.426 22.853 1.00 63.94 157 GLU A N 1
ATOM 1279 C CA . GLU A 1 157 ? -19.485 7.729 23.963 1.00 63.94 157 GLU A CA 1
ATOM 1280 C C . GLU A 1 157 ? -19.763 6.236 23.694 1.00 63.94 157 GLU A C 1
ATOM 1282 O O . GLU A 1 157 ? -20.208 5.523 24.596 1.00 63.94 157 GLU A O 1
ATOM 1287 N N . LYS A 1 158 ? -19.516 5.723 22.476 1.00 69.25 158 LYS A N 1
ATOM 1288 C CA . LYS A 1 158 ? -19.745 4.301 22.162 1.00 69.25 158 LYS A CA 1
ATOM 1289 C C . LYS A 1 158 ? -18.542 3.436 22.510 1.00 69.25 158 LYS A C 1
ATOM 1291 O O . LYS A 1 158 ? -17.388 3.792 22.295 1.00 69.25 158 LYS A O 1
ATOM 1296 N N . THR A 1 159 ? -18.835 2.222 22.968 1.00 77.12 159 THR A N 1
ATOM 1297 C CA . THR A 1 159 ? -17.844 1.149 23.065 1.00 77.12 159 THR A CA 1
ATOM 1298 C C . THR A 1 159 ? -17.319 0.797 21.674 1.00 77.12 159 THR A C 1
ATOM 1300 O O . THR A 1 159 ? -18.103 0.543 20.759 1.00 77.12 159 THR A O 1
ATOM 1303 N N . ILE A 1 160 ? -15.993 0.738 21.535 1.00 80.94 160 ILE A N 1
ATOM 1304 C CA . ILE A 1 160 ? -15.318 0.305 20.308 1.00 80.94 160 ILE A CA 1
ATOM 1305 C C . ILE A 1 160 ? -15.782 -1.111 19.942 1.00 80.94 160 ILE A C 1
ATOM 1307 O O . ILE A 1 160 ? -15.619 -2.048 20.728 1.00 80.94 160 ILE A O 1
ATOM 1311 N N . ASN A 1 161 ? -16.331 -1.281 18.737 1.00 84.44 161 ASN A N 1
ATOM 1312 C CA . ASN A 1 161 ? -16.766 -2.579 18.229 1.00 84.44 161 ASN A CA 1
ATOM 1313 C C . ASN A 1 161 ? -15.723 -3.165 17.264 1.00 84.44 161 ASN A C 1
ATOM 1315 O O . ASN A 1 161 ? -15.628 -2.761 16.109 1.00 84.44 161 ASN A O 1
ATOM 1319 N N . LEU A 1 162 ? -14.967 -4.165 17.724 1.00 86.81 162 LEU A N 1
ATOM 1320 C CA . LEU A 1 162 ? -13.917 -4.812 16.926 1.00 86.81 162 LEU A CA 1
ATOM 1321 C C . LEU A 1 162 ? -14.447 -5.587 15.712 1.00 86.81 162 LEU A C 1
ATOM 1323 O O . LEU A 1 162 ? -13.697 -5.786 14.758 1.00 86.81 162 LEU A O 1
ATOM 1327 N N . ASN A 1 163 ? -15.714 -6.013 15.719 1.00 88.62 163 ASN A N 1
ATOM 1328 C CA . ASN A 1 163 ? -16.299 -6.676 14.552 1.00 88.62 163 ASN A CA 1
ATOM 1329 C C . ASN A 1 163 ? -16.458 -5.695 13.385 1.00 88.62 163 ASN A C 1
ATOM 1331 O O . ASN A 1 163 ? -16.190 -6.081 12.254 1.00 88.62 163 ASN A O 1
ATOM 1335 N N . LEU A 1 164 ? -16.768 -4.420 13.662 1.00 86.88 164 LEU A N 1
ATOM 1336 C CA . LEU A 1 164 ? -16.794 -3.383 12.624 1.00 86.88 164 LEU A CA 1
ATOM 1337 C C . LEU A 1 164 ? -15.411 -3.204 11.995 1.00 86.88 164 LEU A C 1
ATOM 1339 O O . LEU A 1 164 ? -15.295 -3.125 10.779 1.00 86.88 164 LEU A O 1
ATOM 1343 N N . PHE A 1 165 ? -14.344 -3.223 12.798 1.00 88.50 165 PHE A N 1
ATOM 1344 C CA . PHE A 1 165 ? -12.989 -3.150 12.250 1.00 88.50 165 PHE A CA 1
ATOM 1345 C C . PHE A 1 165 ? -12.635 -4.371 11.387 1.00 88.50 165 PHE A C 1
ATOM 1347 O O . PHE A 1 165 ? -12.031 -4.219 10.327 1.00 88.50 165 PHE A O 1
ATOM 1354 N N . LYS A 1 166 ? -13.035 -5.585 11.798 1.00 89.38 166 LYS A N 1
ATOM 1355 C CA . LYS A 1 166 ? -12.870 -6.799 10.974 1.00 89.38 166 LYS A CA 1
ATOM 1356 C C . LYS A 1 166 ? -13.597 -6.672 9.630 1.00 89.38 166 LYS A C 1
ATOM 1358 O O . LYS A 1 166 ? -13.041 -7.050 8.601 1.00 89.38 166 LYS A O 1
ATOM 1363 N N . GLU A 1 167 ? -14.817 -6.141 9.633 1.00 86.25 167 GLU A N 1
ATOM 1364 C CA . GLU A 1 167 ? -15.601 -5.883 8.420 1.00 86.25 167 GLU A CA 1
ATOM 1365 C C . GLU A 1 167 ? -14.925 -4.836 7.520 1.00 86.25 167 GLU A C 1
ATOM 1367 O O . GLU A 1 167 ? -14.749 -5.086 6.328 1.00 86.25 167 GLU A O 1
ATOM 1372 N N . GLU A 1 168 ? -14.447 -3.719 8.079 1.00 84.56 168 GLU A N 1
ATOM 1373 C CA . GLU A 1 168 ? -13.710 -2.698 7.320 1.00 84.56 168 GLU A CA 1
ATOM 1374 C C . GLU A 1 168 ? -12.413 -3.252 6.704 1.00 84.56 168 GLU A C 1
ATOM 1376 O O . GLU A 1 168 ? -12.124 -2.987 5.536 1.00 84.56 168 GLU A O 1
ATOM 1381 N N . LEU A 1 169 ? -11.649 -4.072 7.437 1.00 87.75 169 LEU A N 1
ATOM 1382 C CA . LEU A 1 169 ? -10.455 -4.737 6.900 1.00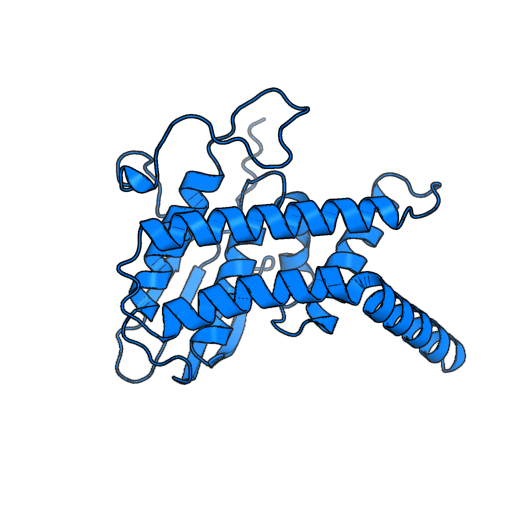 87.75 169 LEU A CA 1
ATOM 1383 C C . LEU A 1 169 ? -10.784 -5.724 5.776 1.00 87.75 169 LEU A C 1
ATOM 1385 O O . LEU A 1 169 ? -10.021 -5.830 4.812 1.00 87.75 169 LEU A O 1
ATOM 1389 N N . ASN A 1 170 ? -11.895 -6.459 5.887 1.00 85.25 170 ASN A N 1
ATOM 1390 C CA . ASN A 1 170 ? -12.370 -7.341 4.821 1.00 85.25 170 ASN A CA 1
ATOM 1391 C C . ASN A 1 170 ? -12.686 -6.546 3.552 1.00 85.25 170 ASN A C 1
ATOM 1393 O O . ASN A 1 170 ? -12.170 -6.895 2.491 1.00 85.25 170 ASN A O 1
ATOM 1397 N N . LEU A 1 171 ? -13.438 -5.450 3.674 1.00 82.50 171 LEU A N 1
ATOM 1398 C CA . LEU A 1 171 ? -13.761 -4.570 2.548 1.00 82.50 171 LEU A CA 1
ATOM 1399 C C . LEU A 1 171 ? -12.499 -3.964 1.921 1.00 82.50 171 LEU A C 1
ATOM 1401 O O . LEU A 1 171 ? -12.348 -3.963 0.700 1.00 82.50 171 LEU A O 1
ATOM 1405 N N . TYR A 1 172 ? -11.548 -3.510 2.743 1.00 83.69 172 TYR A N 1
ATOM 1406 C CA . TYR A 1 172 ? -10.275 -2.966 2.266 1.00 83.69 172 TYR A CA 1
ATOM 1407 C C . TYR A 1 172 ? -9.465 -4.014 1.483 1.00 83.69 172 TYR A C 1
ATOM 1409 O O . TYR A 1 172 ? -8.956 -3.726 0.398 1.00 83.69 172 TYR A O 1
ATOM 1417 N N . LYS A 1 173 ? -9.395 -5.255 1.988 1.00 86.25 173 LYS A N 1
ATOM 1418 C CA . LYS A 1 173 ? -8.761 -6.396 1.305 1.00 86.25 173 LYS A CA 1
ATOM 1419 C C . LYS A 1 173 ? -9.444 -6.705 -0.030 1.00 86.25 173 LYS A C 1
ATOM 1421 O O . LYS A 1 173 ? -8.757 -6.848 -1.038 1.00 86.25 173 LYS A O 1
ATOM 1426 N N . GLU A 1 174 ? -10.771 -6.808 -0.048 1.00 82.69 174 GLU A N 1
ATOM 1427 C CA . GLU A 1 174 ? -11.543 -7.088 -1.266 1.00 82.69 174 GLU A CA 1
ATOM 1428 C C . GLU A 1 174 ? -11.355 -5.996 -2.322 1.00 82.69 174 GLU A C 1
ATOM 1430 O O . GLU A 1 174 ? -11.121 -6.310 -3.490 1.00 82.69 174 GLU A O 1
ATOM 1435 N N . GLY A 1 175 ? -11.354 -4.725 -1.908 1.00 79.62 175 GLY A N 1
ATOM 1436 C CA . GLY A 1 175 ? -11.058 -3.595 -2.785 1.00 79.62 175 GLY A CA 1
ATOM 1437 C C . GLY A 1 175 ? -9.668 -3.695 -3.418 1.00 79.62 175 GLY A C 1
ATOM 1438 O O . GLY A 1 175 ? -9.528 -3.523 -4.630 1.00 79.62 175 GLY A O 1
ATOM 1439 N N . ILE A 1 176 ? -8.640 -4.022 -2.626 1.00 84.50 176 ILE A N 1
ATOM 1440 C CA . ILE A 1 176 ? -7.272 -4.217 -3.132 1.00 84.50 176 ILE A CA 1
ATOM 1441 C C . ILE A 1 176 ? -7.219 -5.380 -4.124 1.00 84.50 176 ILE A C 1
ATOM 1443 O O . ILE A 1 176 ? -6.728 -5.202 -5.237 1.00 84.50 176 ILE A O 1
ATOM 1447 N N . ILE A 1 177 ? -7.757 -6.551 -3.769 1.00 82.12 177 ILE A N 1
ATOM 1448 C CA . ILE A 1 177 ? -7.773 -7.728 -4.653 1.00 82.12 177 ILE A CA 1
ATOM 1449 C C . ILE A 1 177 ? -8.503 -7.415 -5.967 1.00 82.12 177 ILE A C 1
ATOM 1451 O O . ILE A 1 177 ? -8.029 -7.791 -7.041 1.00 82.12 177 ILE A O 1
ATOM 1455 N N . GLY A 1 178 ? -9.619 -6.684 -5.901 1.00 77.38 178 GLY A N 1
ATOM 1456 C CA . GLY A 1 178 ? -10.365 -6.234 -7.073 1.00 77.38 178 GLY A CA 1
ATOM 1457 C C . GLY A 1 178 ? -9.519 -5.383 -8.024 1.00 77.38 178 GLY A C 1
ATOM 1458 O O . GLY A 1 178 ? -9.517 -5.634 -9.231 1.00 77.38 178 GLY A O 1
ATOM 1459 N N . ILE A 1 179 ? -8.749 -4.430 -7.493 1.00 78.44 179 ILE A N 1
ATOM 1460 C CA . ILE A 1 179 ? -7.819 -3.609 -8.285 1.00 78.44 179 ILE A CA 1
ATOM 1461 C C . ILE A 1 179 ? -6.717 -4.472 -8.897 1.00 78.44 179 ILE A C 1
ATOM 1463 O O . ILE A 1 179 ? -6.463 -4.380 -10.098 1.00 78.44 179 ILE A O 1
ATOM 1467 N N . LEU A 1 180 ? -6.081 -5.334 -8.098 1.00 80.50 180 LEU A N 1
ATOM 1468 C CA . LEU A 1 180 ? -4.989 -6.191 -8.565 1.00 80.50 180 LEU A CA 1
ATOM 1469 C C . LEU A 1 180 ? -5.443 -7.094 -9.719 1.00 80.50 180 LEU A C 1
ATOM 1471 O O . LEU A 1 180 ? -4.730 -7.227 -10.712 1.00 80.50 180 LEU A O 1
ATOM 1475 N N . ASN A 1 181 ? -6.644 -7.671 -9.632 1.00 76.00 181 ASN A N 1
ATOM 1476 C CA . ASN A 1 181 ? -7.206 -8.503 -10.696 1.00 76.00 181 ASN A CA 1
ATOM 1477 C C . ASN A 1 181 ? -7.423 -7.722 -12.000 1.00 76.00 181 ASN A C 1
ATOM 1479 O O . ASN A 1 181 ? -7.119 -8.244 -13.070 1.00 76.00 181 ASN A O 1
ATOM 1483 N N . ARG A 1 182 ? -7.882 -6.467 -11.932 1.00 71.81 182 ARG A N 1
ATOM 1484 C CA . ARG A 1 182 ? -8.068 -5.609 -13.120 1.00 71.81 182 ARG A CA 1
ATOM 1485 C C . ARG A 1 182 ? -6.744 -5.233 -13.762 1.00 71.81 182 ARG A C 1
ATOM 1487 O O . ARG A 1 182 ? -6.566 -5.351 -14.968 1.00 71.81 182 ARG A O 1
ATOM 1494 N N . VAL A 1 183 ? -5.795 -4.825 -12.935 1.00 75.44 183 VAL A N 1
ATOM 1495 C CA . VAL A 1 183 ? -4.447 -4.466 -13.365 1.00 75.44 183 VAL A CA 1
ATOM 1496 C C . VAL A 1 183 ? -3.748 -5.650 -14.048 1.00 75.44 183 VAL A C 1
ATOM 1498 O O . VAL A 1 183 ? -3.122 -5.481 -15.092 1.00 75.44 183 VAL A O 1
ATOM 1501 N N . ARG A 1 184 ? -3.932 -6.874 -13.535 1.00 74.50 184 ARG A N 1
ATOM 1502 C CA . ARG A 1 184 ? -3.435 -8.111 -14.165 1.00 74.50 184 ARG A CA 1
ATOM 1503 C C . ARG A 1 184 ? -3.972 -8.344 -15.579 1.00 74.50 184 ARG A C 1
ATOM 1505 O O . ARG A 1 184 ? -3.283 -8.971 -16.374 1.00 74.50 184 ARG A O 1
ATOM 1512 N N . MET A 1 185 ? -5.170 -7.856 -15.899 1.00 68.31 185 MET A N 1
ATOM 1513 C CA . MET A 1 185 ? -5.737 -7.954 -17.249 1.00 68.31 185 MET A CA 1
ATOM 1514 C C . MET A 1 185 ? -5.138 -6.920 -18.214 1.00 68.31 185 MET A C 1
ATOM 1516 O O . MET A 1 185 ? -5.096 -7.167 -19.417 1.00 68.31 185 MET A O 1
ATOM 1520 N N . GLY A 1 186 ? -4.693 -5.771 -17.696 1.00 62.03 186 GLY A N 1
ATOM 1521 C CA . GLY A 1 186 ? -4.163 -4.655 -18.482 1.00 62.03 186 GLY A CA 1
ATOM 1522 C C . GLY A 1 186 ? -2.663 -4.715 -18.778 1.00 62.03 186 GLY A C 1
ATOM 1523 O O . GLY A 1 186 ? -2.211 -4.135 -19.766 1.00 62.03 186 GLY A O 1
ATOM 1524 N N . VAL A 1 187 ? -1.892 -5.433 -17.956 1.00 64.94 187 VAL A N 1
ATOM 1525 C CA . VAL A 1 187 ? -0.435 -5.567 -18.103 1.00 64.94 187 VAL A CA 1
ATOM 1526 C C . VAL A 1 187 ? -0.087 -6.868 -18.825 1.00 64.94 187 VAL A C 1
ATOM 1528 O O . VAL A 1 187 ? -0.593 -7.940 -18.493 1.00 64.94 187 VAL A O 1
ATOM 1531 N N . LYS A 1 188 ? 0.868 -6.820 -19.763 1.00 61.78 188 LYS A N 1
ATOM 1532 C CA . LYS A 1 188 ? 1.579 -8.029 -20.204 1.00 61.78 188 LYS A CA 1
ATOM 1533 C C . LYS A 1 188 ? 2.413 -8.523 -19.019 1.00 61.78 188 LYS A C 1
ATOM 1535 O O . LYS A 1 188 ? 3.521 -8.048 -18.799 1.00 61.78 188 LYS A O 1
ATOM 1540 N N . LEU A 1 189 ? 1.863 -9.443 -18.227 1.00 61.81 189 LEU A N 1
ATOM 1541 C CA . LEU A 1 189 ? 2.453 -9.947 -16.979 1.00 61.81 189 LEU A CA 1
ATOM 1542 C C . LEU A 1 189 ? 3.771 -10.728 -17.162 1.00 61.81 189 LEU A C 1
ATOM 1544 O O . LEU A 1 189 ? 4.117 -11.520 -16.305 1.00 61.81 189 LEU A O 1
ATOM 1548 N N . SER A 1 190 ? 4.542 -10.552 -18.233 1.00 58.88 190 SER A N 1
ATOM 1549 C CA . SER A 1 190 ? 5.802 -11.282 -18.437 1.00 58.88 190 SER A CA 1
ATOM 1550 C C . SER A 1 190 ? 6.944 -10.848 -17.504 1.00 58.88 190 SER A C 1
ATOM 1552 O O . SER A 1 190 ? 8.044 -11.368 -17.633 1.00 58.88 190 SER A O 1
ATOM 1554 N N . SER A 1 191 ? 6.705 -9.881 -16.614 1.00 68.06 191 SER A N 1
ATOM 1555 C CA . SER A 1 191 ? 7.695 -9.332 -15.688 1.00 68.06 191 SER A CA 1
ATOM 1556 C C . SER A 1 191 ? 7.599 -9.954 -14.298 1.00 68.06 191 SER A C 1
ATOM 1558 O O . SER A 1 191 ? 6.566 -9.819 -13.632 1.00 68.06 191 SER A O 1
ATOM 1560 N N . ASP A 1 192 ? 8.695 -10.549 -13.830 1.00 70.56 192 ASP A N 1
ATOM 1561 C CA . ASP A 1 192 ? 8.790 -11.144 -12.493 1.00 70.56 192 ASP A CA 1
ATOM 1562 C C . ASP A 1 192 ? 8.544 -10.117 -11.376 1.00 70.56 192 ASP A C 1
ATOM 1564 O O . ASP A 1 192 ? 7.864 -10.420 -10.399 1.00 70.56 192 ASP A O 1
ATOM 1568 N N . SER A 1 193 ? 9.042 -8.881 -11.505 1.00 72.69 193 SER A N 1
ATOM 1569 C CA . SER A 1 193 ? 8.874 -7.848 -10.467 1.00 72.69 193 SER A CA 1
ATOM 1570 C C . SER A 1 193 ? 7.433 -7.387 -10.311 1.00 72.69 193 SER A C 1
ATOM 1572 O O . SER A 1 193 ? 6.956 -7.233 -9.186 1.00 72.69 193 SER A O 1
ATOM 1574 N N . VAL A 1 194 ? 6.716 -7.222 -11.423 1.00 76.44 194 VAL A N 1
ATOM 1575 C CA . VAL A 1 194 ? 5.295 -6.869 -11.408 1.00 76.44 194 VAL A CA 1
ATOM 1576 C C . VAL A 1 194 ? 4.481 -8.008 -10.804 1.00 76.44 194 VAL A C 1
ATOM 1578 O O . VAL A 1 194 ? 3.664 -7.770 -9.917 1.00 76.44 194 VAL A O 1
ATOM 1581 N N . GLN A 1 195 ? 4.719 -9.255 -11.221 1.00 78.81 195 GLN A N 1
ATOM 1582 C CA . GLN A 1 195 ? 4.005 -10.405 -10.661 1.00 78.81 195 GLN A CA 1
ATOM 1583 C C . GLN A 1 195 ? 4.259 -10.573 -9.158 1.00 78.81 195 GLN A C 1
ATOM 1585 O O . GLN A 1 195 ? 3.304 -10.746 -8.393 1.00 78.81 195 GLN A O 1
ATOM 1590 N N . ASN A 1 196 ? 5.518 -10.479 -8.725 1.00 79.94 196 ASN A N 1
ATOM 1591 C CA . ASN A 1 196 ? 5.891 -10.620 -7.320 1.00 79.94 196 ASN A CA 1
ATOM 1592 C C . ASN A 1 196 ? 5.361 -9.461 -6.476 1.00 79.94 196 ASN A C 1
ATOM 1594 O O . ASN A 1 196 ? 4.814 -9.703 -5.406 1.00 79.94 196 ASN A O 1
ATOM 1598 N N . GLY A 1 197 ? 5.423 -8.222 -6.970 1.00 81.12 197 GLY A N 1
ATOM 1599 C CA . GLY A 1 197 ? 4.851 -7.062 -6.285 1.00 81.12 197 GLY A CA 1
ATOM 1600 C C . GLY A 1 197 ? 3.331 -7.163 -6.113 1.00 81.12 197 GLY A C 1
ATOM 1601 O O . GLY A 1 197 ? 2.810 -6.925 -5.025 1.00 81.12 197 GLY A O 1
ATOM 1602 N N . LEU A 1 198 ? 2.608 -7.575 -7.162 1.00 83.31 198 LEU A N 1
ATOM 1603 C CA . LEU A 1 198 ? 1.157 -7.791 -7.097 1.00 83.31 198 LEU A CA 1
ATOM 1604 C C . LEU A 1 198 ? 0.787 -8.945 -6.151 1.00 83.31 198 LEU A C 1
ATOM 1606 O O . LEU A 1 198 ? -0.213 -8.861 -5.443 1.00 83.31 198 LEU A O 1
ATOM 1610 N N . THR A 1 199 ? 1.573 -10.024 -6.143 1.00 85.75 199 THR A N 1
ATOM 1611 C CA . THR A 1 199 ? 1.365 -11.169 -5.241 1.00 85.75 199 THR A CA 1
ATOM 1612 C C . THR A 1 199 ? 1.637 -10.775 -3.795 1.00 85.75 199 THR A C 1
ATOM 1614 O O . THR A 1 199 ? 0.793 -11.003 -2.937 1.00 85.75 199 THR A O 1
ATOM 1617 N N . TYR A 1 200 ? 2.740 -10.071 -3.542 1.00 85.75 200 TYR A N 1
ATOM 1618 C CA . TYR A 1 200 ? 3.094 -9.571 -2.219 1.00 85.75 200 TYR A CA 1
ATOM 1619 C C . TYR A 1 200 ? 2.011 -8.656 -1.628 1.00 85.75 200 TYR A C 1
ATOM 1621 O O . TYR A 1 200 ? 1.668 -8.793 -0.458 1.00 85.75 200 TYR A O 1
ATOM 1629 N N . LEU A 1 201 ? 1.412 -7.770 -2.433 1.00 86.88 201 LEU A N 1
ATOM 1630 C CA . LEU A 1 201 ? 0.279 -6.934 -2.010 1.00 86.88 201 LEU A CA 1
ATOM 1631 C C . LEU A 1 201 ? -0.955 -7.756 -1.609 1.00 86.88 201 LEU A C 1
ATOM 1633 O O . LEU A 1 201 ? -1.588 -7.466 -0.589 1.00 86.88 201 LEU A O 1
ATOM 1637 N N . ALA A 1 202 ? -1.305 -8.771 -2.404 1.00 85.31 202 ALA A N 1
ATOM 1638 C CA . ALA A 1 202 ? -2.430 -9.655 -2.104 1.00 85.31 202 ALA A CA 1
ATOM 1639 C C . ALA A 1 202 ? -2.179 -10.465 -0.821 1.00 85.31 202 ALA A C 1
ATOM 1641 O O . ALA A 1 202 ? -3.064 -10.572 0.035 1.00 85.31 202 ALA A O 1
ATOM 1642 N N . ASP A 1 203 ? -0.962 -10.980 -0.667 1.00 88.69 203 ASP A N 1
ATOM 1643 C CA . ASP A 1 203 ? -0.531 -11.760 0.488 1.00 88.69 203 ASP A CA 1
ATOM 1644 C C . ASP A 1 203 ? -0.526 -10.912 1.759 1.00 88.69 203 ASP A C 1
ATOM 1646 O O . ASP A 1 203 ? -1.093 -11.321 2.769 1.00 88.69 203 ASP A O 1
ATOM 1650 N N . LEU A 1 204 ? 0.025 -9.697 1.707 1.00 88.62 204 LEU A N 1
ATOM 1651 C CA . LEU A 1 204 ? 0.074 -8.760 2.830 1.00 88.62 204 LEU A CA 1
ATOM 1652 C C . LEU A 1 204 ? -1.320 -8.519 3.428 1.00 88.62 204 LEU A C 1
ATOM 1654 O O . LEU A 1 204 ? -1.517 -8.660 4.636 1.00 88.62 204 LEU A O 1
ATOM 1658 N N . MET A 1 205 ? -2.311 -8.222 2.583 1.00 87.44 205 MET A N 1
ATOM 1659 C CA . MET A 1 205 ? -3.688 -7.999 3.035 1.00 87.44 205 MET A CA 1
ATOM 1660 C C . MET A 1 205 ? -4.374 -9.279 3.517 1.00 87.44 205 MET A C 1
ATOM 1662 O O . MET A 1 205 ? -5.194 -9.237 4.437 1.00 87.44 205 MET A O 1
ATOM 1666 N N . THR A 1 206 ? -4.036 -10.419 2.918 1.00 87.44 206 THR A N 1
ATOM 1667 C CA . THR A 1 206 ? -4.546 -11.726 3.341 1.00 87.44 206 THR A CA 1
ATOM 1668 C C . THR A 1 206 ? -4.008 -12.099 4.720 1.00 87.44 206 THR A C 1
ATOM 1670 O O . THR A 1 206 ? -4.791 -12.482 5.589 1.00 87.44 206 THR A O 1
ATOM 1673 N N . TYR A 1 207 ? -2.710 -11.912 4.967 1.00 90.56 207 TYR A N 1
ATOM 1674 C CA . TYR A 1 207 ? -2.088 -12.196 6.258 1.00 90.56 207 TYR A CA 1
ATOM 1675 C C . TYR A 1 207 ? -2.619 -11.298 7.368 1.00 90.56 207 TYR A C 1
ATOM 1677 O O . TYR A 1 207 ? -2.974 -11.815 8.420 1.00 90.56 207 TYR A O 1
ATOM 1685 N N . ILE A 1 208 ? -2.771 -9.988 7.131 1.00 89.06 208 ILE A N 1
ATOM 1686 C CA . ILE A 1 208 ? -3.387 -9.072 8.111 1.00 89.06 208 ILE A CA 1
ATOM 1687 C C . ILE A 1 208 ? -4.762 -9.581 8.562 1.00 89.06 208 ILE A C 1
ATOM 1689 O O . ILE A 1 208 ? -5.114 -9.499 9.737 1.00 89.06 208 ILE A O 1
ATOM 1693 N N . ASN A 1 209 ? -5.538 -10.115 7.622 1.00 86.44 209 ASN A N 1
ATOM 1694 C CA . ASN A 1 209 ? -6.876 -10.615 7.883 1.00 86.44 209 ASN A CA 1
ATOM 1695 C C . ASN A 1 209 ? -6.867 -11.941 8.660 1.00 86.44 209 ASN A C 1
ATOM 1697 O O . ASN A 1 209 ? -7.554 -12.066 9.672 1.00 86.44 209 ASN A O 1
ATOM 1701 N N . LEU A 1 210 ? -6.056 -12.905 8.212 1.00 88.38 210 LEU A N 1
ATOM 1702 C CA . LEU A 1 210 ? -5.921 -14.217 8.852 1.00 88.38 210 LEU A CA 1
ATOM 1703 C C . LEU A 1 210 ? -5.352 -14.109 10.273 1.00 88.38 210 LEU A C 1
ATOM 1705 O O . LEU A 1 210 ? -5.809 -14.808 11.175 1.00 88.38 210 LEU A O 1
ATOM 1709 N N . ASP A 1 211 ? -4.386 -13.214 10.482 1.00 91.69 211 ASP A N 1
ATOM 1710 C CA . ASP A 1 211 ? -3.701 -13.023 11.761 1.00 91.69 211 ASP A CA 1
ATOM 1711 C C . ASP A 1 211 ? -4.359 -11.974 12.666 1.00 91.69 211 ASP A C 1
ATOM 1713 O O . ASP A 1 211 ? -3.772 -11.596 13.682 1.00 91.69 211 ASP A O 1
ATOM 1717 N N . PHE A 1 212 ? -5.570 -11.504 12.351 1.00 92.19 212 PHE A N 1
ATOM 1718 C CA . PHE A 1 212 ? -6.215 -10.406 13.076 1.00 92.19 212 PHE A CA 1
ATOM 1719 C C . PHE A 1 212 ? -6.158 -10.572 14.601 1.00 92.19 212 PHE A C 1
ATOM 1721 O O . PHE A 1 212 ? -5.698 -9.678 15.310 1.00 92.19 212 PHE A O 1
ATOM 1728 N N . ASP A 1 213 ? -6.625 -11.713 15.122 1.00 91.44 213 ASP A N 1
ATOM 1729 C CA . ASP A 1 213 ? -6.750 -11.913 16.572 1.00 91.44 213 ASP A CA 1
ATOM 1730 C C . ASP A 1 213 ? -5.368 -11.957 17.243 1.00 91.44 213 ASP A C 1
ATOM 1732 O O . ASP A 1 213 ? -5.185 -11.435 18.347 1.00 91.44 213 ASP A O 1
ATOM 1736 N N . ARG A 1 214 ? -4.373 -12.516 16.542 1.00 93.38 214 ARG A N 1
ATOM 1737 C CA . ARG A 1 214 ? -2.974 -12.553 16.977 1.00 93.38 214 ARG A CA 1
ATOM 1738 C C . ARG A 1 214 ? -2.385 -11.144 17.034 1.00 93.38 214 ARG A C 1
ATOM 1740 O O . ARG A 1 214 ? -1.834 -10.768 18.068 1.00 93.38 214 ARG A O 1
ATOM 1747 N N . LEU A 1 215 ? -2.524 -10.369 15.959 1.00 92.38 215 LEU A N 1
ATOM 1748 C CA . LEU A 1 215 ? -2.007 -9.001 15.853 1.00 92.38 215 LEU A CA 1
ATOM 1749 C C . LEU A 1 215 ? -2.680 -8.065 16.867 1.00 92.38 215 LEU A C 1
ATOM 1751 O O . LEU A 1 215 ? -2.010 -7.268 17.525 1.00 92.38 215 LEU A O 1
ATOM 1755 N N . TYR A 1 216 ? -3.993 -8.202 17.068 1.00 91.31 216 TYR A N 1
ATOM 1756 C CA . TYR A 1 216 ? -4.729 -7.447 18.081 1.00 91.31 216 TYR A CA 1
ATOM 1757 C C . TYR A 1 216 ? -4.249 -7.771 19.503 1.00 91.31 216 TYR A C 1
ATOM 1759 O O . TYR A 1 216 ? -4.016 -6.865 20.307 1.00 91.31 216 TYR A O 1
ATOM 1767 N N . LEU A 1 217 ? -4.057 -9.056 19.822 1.00 92.25 217 LEU A N 1
ATOM 1768 C CA . LEU A 1 217 ? -3.548 -9.469 21.129 1.00 92.25 217 LEU A CA 1
ATOM 1769 C C . LEU A 1 217 ? -2.127 -8.944 21.378 1.00 92.25 217 LEU A C 1
ATOM 1771 O O . LEU A 1 217 ? -1.832 -8.474 22.478 1.00 92.25 217 LEU A O 1
ATOM 1775 N N . GLN A 1 218 ? -1.261 -8.988 20.362 1.00 91.06 218 GLN A N 1
ATOM 1776 C CA . GLN A 1 218 ? 0.088 -8.421 20.432 1.00 91.06 218 GLN A CA 1
ATOM 1777 C C . GLN A 1 218 ? 0.051 -6.919 20.724 1.00 91.06 218 GLN A C 1
ATOM 1779 O O . GLN A 1 218 ? 0.720 -6.472 21.659 1.00 91.06 218 GLN A O 1
ATOM 1784 N N . LEU A 1 219 ? -0.786 -6.162 20.008 1.00 88.50 219 LEU A N 1
ATOM 1785 C CA . LEU A 1 219 ? -0.963 -4.731 20.249 1.00 88.50 219 LEU A CA 1
ATOM 1786 C C . LEU A 1 219 ? -1.449 -4.450 21.671 1.00 88.50 219 LEU A C 1
ATOM 1788 O O . LEU A 1 219 ? -0.872 -3.621 22.371 1.00 88.50 219 LEU A O 1
ATOM 1792 N N . LYS A 1 220 ? -2.485 -5.168 22.119 1.00 87.50 220 LYS A N 1
ATOM 1793 C CA . LYS A 1 220 ? -3.048 -5.019 23.465 1.00 87.50 220 LYS A CA 1
ATOM 1794 C C . LYS A 1 220 ? -1.985 -5.242 24.539 1.00 87.50 220 LYS A C 1
ATOM 1796 O O . LYS A 1 220 ? -1.857 -4.432 25.454 1.00 87.50 220 LYS A O 1
ATOM 1801 N N . ASN A 1 221 ? -1.206 -6.314 24.416 1.00 88.31 221 ASN A N 1
ATOM 1802 C CA . ASN A 1 221 ? -0.137 -6.627 25.361 1.00 88.31 221 ASN A CA 1
ATOM 1803 C C . ASN A 1 221 ? 0.965 -5.562 25.347 1.00 88.31 221 ASN A C 1
ATOM 1805 O O . ASN A 1 221 ? 1.477 -5.205 26.404 1.00 88.31 221 ASN A O 1
ATOM 1809 N N . LYS A 1 222 ? 1.311 -5.032 24.169 1.00 86.19 222 LYS A N 1
ATOM 1810 C CA . LYS A 1 222 ? 2.296 -3.957 24.025 1.00 86.19 222 LYS A CA 1
ATOM 1811 C C . LYS A 1 222 ? 1.844 -2.680 24.732 1.00 86.19 222 LYS A C 1
ATOM 1813 O O . LYS A 1 222 ? 2.573 -2.179 25.577 1.00 86.19 222 LYS A O 1
ATOM 1818 N N . VAL A 1 223 ? 0.611 -2.232 24.486 1.00 83.31 223 VAL A N 1
ATOM 1819 C CA . VAL A 1 223 ? 0.030 -1.047 25.143 1.00 83.31 223 VAL A CA 1
ATOM 1820 C C . VAL A 1 223 ? -0.008 -1.213 26.661 1.00 83.31 223 VAL A C 1
ATOM 1822 O O . VAL A 1 223 ? 0.393 -0.305 27.384 1.00 83.31 223 VAL A O 1
ATOM 1825 N N . ILE A 1 224 ? -0.439 -2.378 27.154 1.00 80.56 224 ILE A N 1
ATOM 1826 C CA . ILE A 1 224 ? -0.440 -2.705 28.587 1.00 80.56 224 ILE A CA 1
ATOM 1827 C C . ILE A 1 224 ? 0.977 -2.576 29.157 1.00 80.56 224 ILE A C 1
ATOM 1829 O O . ILE A 1 224 ? 1.200 -1.819 30.097 1.00 80.56 224 ILE A O 1
ATOM 1833 N N . ASN A 1 225 ? 1.946 -3.267 28.561 1.00 79.25 225 ASN A N 1
ATOM 1834 C CA . ASN A 1 225 ? 3.322 -3.291 29.053 1.00 79.25 225 ASN A CA 1
ATOM 1835 C C . ASN A 1 225 ? 3.997 -1.917 29.017 1.00 79.25 225 ASN A C 1
ATOM 1837 O O . ASN A 1 225 ? 4.806 -1.629 29.895 1.00 79.25 225 ASN A O 1
ATOM 1841 N N . ASP A 1 226 ? 3.677 -1.086 28.028 1.00 74.94 226 ASP A N 1
ATOM 1842 C CA . ASP A 1 226 ? 4.225 0.264 27.913 1.00 74.94 226 ASP A CA 1
ATOM 1843 C C . ASP A 1 226 ? 3.568 1.217 28.927 1.00 74.94 226 ASP A C 1
ATOM 1845 O O . ASP A 1 226 ? 4.256 2.028 29.540 1.00 74.94 226 ASP A O 1
ATOM 1849 N N . THR A 1 227 ? 2.268 1.052 29.198 1.00 67.88 227 THR A N 1
ATOM 1850 C CA . THR A 1 227 ? 1.536 1.836 30.214 1.00 67.88 227 THR A CA 1
ATOM 1851 C C . THR A 1 227 ? 2.024 1.539 31.633 1.00 67.88 227 THR A C 1
ATOM 1853 O O . THR A 1 227 ? 2.041 2.428 32.472 1.00 67.88 227 THR A O 1
ATOM 1856 N N . PHE A 1 228 ? 2.447 0.302 31.912 1.00 55.47 228 PHE A N 1
ATOM 1857 C CA . PHE A 1 228 ? 2.993 -0.089 33.220 1.00 55.47 228 PHE A CA 1
ATOM 1858 C C . PHE A 1 228 ? 4.505 0.161 33.368 1.00 55.47 228 PHE A C 1
ATOM 1860 O O . PHE A 1 228 ? 5.072 -0.141 34.419 1.00 55.47 228 PHE A O 1
ATOM 1867 N N . LYS A 1 229 ? 5.168 0.685 32.329 1.00 52.47 229 LYS A N 1
ATOM 1868 C CA . LYS A 1 229 ? 6.583 1.092 32.353 1.00 52.47 229 LYS A CA 1
ATOM 1869 C C . LYS A 1 229 ? 6.788 2.612 32.371 1.00 52.47 229 LYS A C 1
ATOM 1871 O O . LYS A 1 229 ? 7.911 3.032 32.649 1.00 52.47 229 LYS A O 1
ATOM 1876 N N . ALA A 1 230 ? 5.761 3.393 32.037 1.00 47.25 230 ALA A N 1
ATOM 1877 C CA . ALA A 1 230 ? 5.747 4.857 32.110 1.00 47.25 230 ALA A CA 1
ATOM 1878 C C . ALA A 1 230 ? 5.319 5.338 33.504 1.00 47.25 230 ALA A C 1
ATOM 1880 O O . ALA A 1 230 ? 5.830 6.399 33.924 1.00 47.25 230 ALA A O 1
#

Foldseek 3Di:
DPPPPVQPKKWKWKDFPPDDIDIDIPCPPPDPVPQDCLLDDDDPAQPPCPPPPDRDSFLSRLLSSLLVVVVVCQPPAQQGKIKMWIQFPVRDIDIDIGGLLQNSLQVSLLSLLSTPRPLNVLVVCLSVPHRDGLDLLRNLVSLVVSQVVVCCVVPVPDDDDVVVSLVSLVSNLVSLVVSLVSNVVVDPNPGPNSVSSSVSNNVSSVCNNVCVVVSVVVVVVVVVVVVVVD

Radius of gyration: 18.38 Å; Cα contacts (8 Å, |Δi|>4): 263; chains: 1; bounding box: 48×43×56 Å

Solvent-accessible surface area (backbone atoms only — not comparable to full-atom values): 13344 Å² total; per-residue (Å²): 133,87,79,75,74,74,73,81,63,42,47,40,38,39,42,40,88,97,54,79,73,45,74,50,54,65,69,72,81,74,47,87,87,72,59,56,66,92,52,56,72,87,85,73,66,57,73,82,46,90,85,73,86,64,85,70,75,44,62,38,54,55,32,50,57,51,44,60,55,45,61,73,40,40,86,42,54,41,74,43,61,29,38,43,34,34,42,42,76,84,68,48,80,45,80,46,76,42,30,43,26,57,46,49,46,46,50,51,52,54,52,43,32,72,33,76,36,74,68,34,39,82,47,34,66,45,56,69,76,50,81,86,54,92,47,56,68,60,38,48,51,52,52,49,54,48,52,52,54,52,45,45,74,76,41,71,87,59,79,87,59,66,66,58,54,53,51,52,52,48,39,44,36,51,50,50,49,54,42,52,58,53,35,59,73,74,46,86,73,85,18,66,14,47,51,50,24,55,47,49,53,51,48,47,47,50,48,45,61,76,41,39,71,59,55,51,50,52,50,53,52,49,55,51,56,52,64,78,72,109

Mean predicted aligned error: 9.44 Å

Secondary structure (DSSP, 8-state):
--------PPEEEEE-TTSPPEEEETT----GGGS-GGG--S----TT-TTT----THHHHHHHHHHHHHHHHTTS-TT-EEEEEEE-TTS-EEEEEEEHHHHHHHHHHHHHHH---HHHHTTTTHHHH-----SHHHHHHHHHHHHHHHHHHH-TTSPP-HHHHHHHHHHHHHHHHHHHHHHHHHS----HHHHHHHHHHHHHHHHHHHTHHHHHHHHHHHHHHHHTT-